Protein AF-R1CXU5-F1 (afdb_monomer)

Organism: Emiliania huxleyi (NCBI:txid2903)

Solvent-accessible surface area (backbone atoms only — not comparable to full-atom values): 10674 Å² total; per-residue (Å²): 129,59,70,51,77,63,43,73,43,100,54,74,28,44,26,35,72,32,34,43,59,53,75,46,89,46,57,49,24,36,35,50,37,30,57,75,28,49,77,50,33,77,82,38,73,75,41,81,44,70,26,42,36,38,57,87,82,37,33,30,44,41,86,88,61,70,78,42,72,54,53,51,34,51,30,23,46,27,29,39,61,50,78,90,69,61,91,78,73,46,85,49,82,55,96,45,92,26,44,17,39,64,67,52,75,50,52,27,63,68,18,44,51,65,46,55,44,60,41,83,19,21,40,38,31,44,27,37,22,25,40,32,64,64,88,84,37,41,44,58,47,37,34,36,29,72,62,56,70,48,76,41,76,39,69,62,78,72,96,60,76,88,84,49,63,58,59,49,53,48,52,48,54,52,62,75,73,51,102,74,83,70,92,57,68,42,80,65,82,131

Mean predicted aligned error: 11.19 Å

InterPro domains:
  IPR004304 Acetamidase/Formamidase [PF03069] (91-157)
  IPR004304 Acetamidase/Formamidase [PTHR31891] (53-166)

Structure (mmCIF, N/CA/C/O backbone):
data_AF-R1CXU5-F1
#
_entry.id   AF-R1CXU5-F1
#
loop_
_atom_site.group_PDB
_atom_site.id
_atom_site.type_symbol
_atom_site.label_atom_id
_atom_site.label_alt_id
_atom_site.label_comp_id
_atom_site.label_asym_id
_atom_site.label_entity_id
_atom_site.label_seq_id
_atom_site.pdbx_PDB_ins_code
_atom_site.Cartn_x
_atom_site.Cartn_y
_atom_site.Cartn_z
_atom_site.occupancy
_atom_site.B_iso_or_equiv
_atom_site.auth_seq_id
_atom_site.auth_comp_id
_atom_site.auth_asym_id
_atom_site.auth_atom_id
_atom_site.pdbx_PDB_model_num
ATOM 1 N N . MET A 1 1 ? 3.125 10.231 -1.167 1.00 52.31 1 MET A N 1
ATOM 2 C CA . MET A 1 1 ? 2.158 9.408 -0.425 1.00 52.31 1 MET A CA 1
ATOM 3 C C . MET A 1 1 ? 0.949 10.249 -0.060 1.00 52.31 1 MET A C 1
ATOM 5 O O . MET A 1 1 ? 1.083 11.185 0.724 1.00 52.31 1 MET A O 1
ATOM 9 N N . SER A 1 2 ? -0.200 9.986 -0.677 1.00 48.66 2 SER A N 1
ATOM 10 C CA . SER A 1 2 ? -1.449 10.697 -0.378 1.00 48.66 2 SER A CA 1
ATOM 11 C C . SER A 1 2 ? -2.351 9.787 0.448 1.00 48.66 2 SER A C 1
ATOM 13 O O . SER A 1 2 ? -2.590 8.646 0.056 1.00 48.66 2 SER A O 1
ATOM 15 N N . LEU A 1 3 ? -2.835 10.287 1.585 1.00 55.25 3 LEU A N 1
ATOM 16 C CA . LEU A 1 3 ? -3.807 9.603 2.438 1.00 55.25 3 LEU A CA 1
ATOM 17 C C . LEU A 1 3 ? -5.194 10.181 2.186 1.00 55.25 3 LEU A C 1
ATOM 19 O O . LEU A 1 3 ? -5.341 11.394 2.018 1.00 55.25 3 LEU A O 1
ATOM 23 N N . PHE A 1 4 ? -6.207 9.324 2.191 1.00 58.19 4 PHE A N 1
ATOM 24 C CA . PHE A 1 4 ? -7.593 9.769 2.201 1.00 58.19 4 PHE A CA 1
ATOM 25 C C . PHE A 1 4 ? -7.995 10.265 3.596 1.00 58.19 4 PHE A C 1
ATOM 27 O O . PHE A 1 4 ? -7.405 9.890 4.613 1.00 58.19 4 PHE A O 1
ATOM 34 N N . THR A 1 5 ? -9.009 11.132 3.638 1.00 57.62 5 THR A N 1
ATOM 35 C CA . THR A 1 5 ? -9.599 11.644 4.881 1.00 57.62 5 THR A CA 1
ATOM 36 C C . THR A 1 5 ? -10.036 10.486 5.789 1.00 57.62 5 THR A C 1
ATOM 38 O O . THR A 1 5 ? -10.598 9.515 5.275 1.00 57.62 5 THR A O 1
ATOM 41 N N . PRO A 1 6 ? -9.824 10.573 7.118 1.00 66.31 6 PRO A N 1
ATOM 42 C CA . PRO A 1 6 ? -10.243 9.523 8.037 1.00 66.31 6 PRO A CA 1
ATOM 43 C C . PRO A 1 6 ? -11.732 9.196 7.913 1.00 66.31 6 PRO A C 1
ATOM 45 O O . PRO A 1 6 ? -12.586 10.081 7.992 1.00 66.31 6 PRO A O 1
ATOM 48 N N . MET A 1 7 ? -12.036 7.911 7.762 1.00 64.25 7 MET A N 1
ATOM 49 C CA . MET A 1 7 ? -13.387 7.370 7.802 1.00 64.25 7 MET A CA 1
ATOM 50 C C . MET A 1 7 ? -13.760 7.035 9.247 1.00 64.25 7 MET A C 1
ATOM 52 O O . MET A 1 7 ? -13.026 6.342 9.956 1.00 64.25 7 MET A O 1
ATOM 56 N N . GLN A 1 8 ? -14.918 7.524 9.686 1.00 55.06 8 GLN A N 1
ATOM 57 C CA . GLN A 1 8 ? -15.464 7.214 11.003 1.00 55.06 8 GLN A CA 1
ATOM 58 C C . GLN A 1 8 ? -16.379 5.995 10.936 1.00 55.06 8 GLN A C 1
ATOM 60 O O . GLN A 1 8 ? -17.223 5.874 10.051 1.00 55.06 8 GLN A O 1
ATOM 65 N N . THR A 1 9 ? -16.244 5.111 11.917 1.00 51.62 9 THR A N 1
ATOM 66 C CA . THR A 1 9 ? -17.232 4.067 12.198 1.00 51.62 9 THR A CA 1
ATOM 67 C C . THR A 1 9 ? -18.123 4.519 13.357 1.00 51.62 9 THR A C 1
ATOM 69 O O . THR A 1 9 ? -17.675 5.203 14.272 1.00 51.62 9 THR A O 1
ATOM 72 N N . HIS A 1 10 ? -19.405 4.156 13.356 1.00 42.44 10 HIS A N 1
ATOM 73 C CA . HIS A 1 10 ? -20.335 4.584 14.412 1.00 42.44 10 HIS A CA 1
ATOM 74 C C . HIS A 1 10 ? -20.211 3.774 15.723 1.00 42.44 10 HIS A C 1
ATOM 76 O O . HIS A 1 10 ? -21.023 3.954 16.627 1.00 42.44 10 HIS A O 1
ATOM 82 N N . THR A 1 11 ? -19.231 2.865 15.854 1.00 35.09 11 THR A N 1
ATOM 83 C CA . THR A 1 11 ? -19.080 1.975 17.026 1.00 35.09 11 THR A CA 1
ATOM 84 C C . THR A 1 11 ? -17.608 1.629 17.330 1.00 35.09 11 THR A C 1
ATOM 86 O O . THR A 1 11 ? -16.726 1.827 16.503 1.00 35.09 11 THR A O 1
ATOM 89 N N . ALA A 1 12 ? -17.321 1.166 18.552 1.00 36.06 12 ALA A N 1
ATOM 90 C CA . ALA A 1 12 ? -16.006 1.282 19.202 1.00 36.06 12 ALA A CA 1
ATOM 91 C C . ALA A 1 12 ? -14.952 0.172 18.940 1.00 36.06 12 ALA A C 1
ATOM 93 O O . ALA A 1 12 ? -14.054 0.031 19.761 1.00 36.06 12 ALA A O 1
ATOM 94 N N . ALA A 1 13 ? -15.008 -0.608 17.848 1.00 44.38 13 ALA A N 1
ATOM 95 C CA . ALA A 1 13 ? -13.928 -1.571 17.535 1.00 44.38 13 ALA A CA 1
ATOM 96 C C . ALA A 1 13 ? -13.913 -2.062 16.074 1.00 44.38 13 ALA A C 1
ATOM 98 O O . ALA A 1 13 ? -14.547 -3.047 15.783 1.00 44.38 13 ALA A O 1
ATOM 99 N N . CYS A 1 14 ? -13.200 -1.448 15.134 1.00 41.12 14 CYS A N 1
ATOM 100 C CA . CYS A 1 14 ? -13.214 -1.746 13.696 1.00 41.12 14 CYS A CA 1
ATOM 101 C C . CYS A 1 14 ? -12.344 -2.956 13.284 1.00 41.12 14 CYS A C 1
ATOM 103 O O . CYS A 1 14 ? -11.128 -2.890 13.362 1.00 41.12 14 CYS A O 1
ATOM 105 N N . GLY A 1 15 ? -12.950 -4.012 12.741 1.00 43.94 15 GLY A N 1
ATOM 106 C CA . GLY A 1 15 ? -12.307 -4.977 11.842 1.00 43.94 15 GLY A CA 1
ATOM 107 C C . GLY A 1 15 ? -12.698 -4.700 10.384 1.00 43.94 15 GLY A C 1
ATOM 108 O O . GLY A 1 15 ? -13.882 -4.612 10.065 1.00 43.94 15 GLY A O 1
ATOM 109 N N . CYS A 1 16 ? -11.739 -4.555 9.468 1.00 42.50 16 CYS A N 1
ATOM 110 C CA . CYS A 1 16 ? -12.040 -4.364 8.046 1.00 42.50 16 CYS A CA 1
ATOM 111 C C . CYS A 1 16 ? -12.270 -5.731 7.389 1.00 42.50 16 CYS A C 1
ATOM 113 O O . CYS A 1 16 ? -11.320 -6.428 7.045 1.00 42.50 16 CYS A O 1
ATOM 115 N N . SER A 1 17 ? -13.536 -6.125 7.240 1.00 39.53 17 SER A N 1
ATOM 116 C CA . SER A 1 17 ? -13.944 -7.499 6.916 1.00 39.53 17 SER A CA 1
ATOM 117 C C . SER A 1 17 ? -14.020 -7.825 5.423 1.00 39.53 17 SER A C 1
ATOM 119 O O . SER A 1 17 ? -14.266 -8.974 5.074 1.00 39.53 17 SER A O 1
ATOM 121 N N . SER A 1 18 ? -13.835 -6.853 4.522 1.00 37.88 18 SER A N 1
ATOM 122 C CA . SER A 1 18 ? -13.612 -7.165 3.104 1.00 37.88 18 SER A CA 1
ATOM 123 C C . SER A 1 18 ? -13.141 -5.951 2.309 1.00 37.88 18 SER A C 1
ATOM 125 O O . SER A 1 18 ? -13.832 -4.926 2.269 1.00 37.88 18 SER A O 1
ATOM 127 N N . LEU A 1 19 ? -12.024 -6.106 1.604 1.00 45.97 19 LEU A N 1
ATOM 128 C CA . LEU A 1 19 ? -11.529 -5.165 0.601 1.00 45.97 19 LEU A CA 1
ATOM 129 C C . LEU A 1 19 ? -12.161 -5.487 -0.761 1.00 45.97 19 LEU A C 1
ATOM 131 O O . LEU A 1 19 ? -12.096 -6.623 -1.222 1.00 45.97 19 LEU A O 1
ATOM 135 N N . ARG A 1 20 ? -12.774 -4.518 -1.445 1.00 40.78 20 ARG A N 1
ATOM 136 C CA . ARG A 1 20 ? -13.157 -4.654 -2.861 1.00 40.78 20 ARG A CA 1
ATOM 137 C C . ARG A 1 20 ? -12.527 -3.518 -3.648 1.00 40.78 20 ARG A C 1
ATOM 139 O O . ARG A 1 20 ? -12.921 -2.367 -3.498 1.00 40.78 20 ARG A O 1
ATOM 146 N N . PHE A 1 21 ? -11.564 -3.829 -4.506 1.00 50.22 21 PHE A N 1
ATOM 147 C CA . PHE A 1 21 ? -10.955 -2.826 -5.377 1.00 50.22 21 PHE A CA 1
ATOM 148 C C . PHE A 1 21 ? -11.687 -2.752 -6.709 1.00 50.22 21 PHE A C 1
ATOM 150 O O . PHE A 1 21 ? -12.093 -3.772 -7.266 1.00 50.22 21 PHE A O 1
ATOM 157 N N . SER A 1 22 ? -11.840 -1.533 -7.218 1.00 43.38 22 SER A N 1
ATOM 158 C CA . SER A 1 22 ? -12.092 -1.336 -8.639 1.00 43.38 22 SER A CA 1
ATOM 159 C C . SER A 1 22 ? -10.730 -1.297 -9.333 1.00 43.38 22 SER A C 1
ATOM 161 O O . SER A 1 22 ? -9.815 -0.672 -8.788 1.00 43.38 22 SER A O 1
ATOM 163 N N . PRO A 1 23 ? -10.557 -1.941 -10.502 1.00 47.38 23 PRO A N 1
ATOM 164 C CA . PRO A 1 23 ? -9.318 -1.837 -11.262 1.00 47.38 23 PRO A CA 1
ATOM 165 C C . PRO A 1 23 ? -8.964 -0.361 -11.467 1.00 47.38 23 PRO A C 1
ATOM 167 O O . PRO A 1 23 ? -9.845 0.477 -11.677 1.00 47.38 23 PRO A O 1
ATOM 170 N N . THR A 1 24 ? -7.671 -0.072 -11.322 1.00 53.72 24 THR A N 1
ATOM 171 C CA . THR A 1 24 ? -7.045 1.251 -11.373 1.00 53.72 24 THR A CA 1
ATOM 172 C C . THR A 1 24 ? -7.709 2.142 -12.421 1.00 53.72 24 THR A C 1
ATOM 174 O O . THR A 1 24 ? -7.598 1.914 -13.621 1.00 53.72 24 THR A O 1
ATOM 177 N N . THR A 1 25 ? -8.383 3.205 -11.980 1.00 55.16 25 THR A N 1
ATOM 178 C CA . THR A 1 25 ? -8.993 4.209 -12.872 1.00 55.16 25 THR A CA 1
ATOM 179 C C . THR A 1 25 ? -7.951 5.060 -13.611 1.00 55.16 25 THR A C 1
ATOM 181 O O . THR A 1 25 ? -8.306 5.969 -14.356 1.00 55.16 25 THR A O 1
A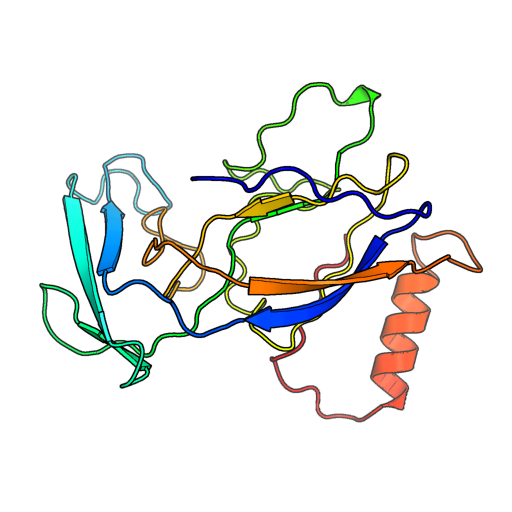TOM 184 N N . TRP A 1 26 ? -6.662 4.784 -13.401 1.00 70.19 26 TRP A N 1
ATOM 185 C CA . TRP A 1 26 ? -5.537 5.598 -13.835 1.00 70.19 26 TRP A CA 1
ATOM 186 C C . TRP A 1 26 ? -4.593 4.795 -14.732 1.00 70.19 26 TRP A C 1
ATOM 188 O O . TRP A 1 26 ? -4.382 3.600 -14.541 1.00 70.19 26 TRP A O 1
ATOM 198 N N . TYR A 1 27 ? -4.036 5.473 -15.736 1.00 88.19 27 TYR A N 1
ATOM 199 C CA . TYR A 1 27 ? -3.298 4.867 -16.851 1.00 88.19 27 TYR A CA 1
ATOM 200 C C . TYR A 1 27 ? -1.771 4.966 -16.711 1.00 88.19 27 TYR A C 1
ATOM 202 O O . TYR A 1 27 ? -1.040 4.678 -17.663 1.00 88.19 27 TYR A O 1
ATOM 210 N N . TRP A 1 28 ? -1.268 5.394 -15.552 1.00 93.50 28 TRP A N 1
ATOM 211 C CA . TRP A 1 28 ? 0.165 5.505 -15.292 1.00 93.50 28 TRP A CA 1
ATOM 212 C C . TRP A 1 28 ? 0.507 5.285 -13.814 1.00 93.50 28 TRP A C 1
ATOM 214 O O . TRP A 1 28 ? -0.334 5.444 -12.927 1.00 93.50 28 TRP A O 1
ATOM 224 N N . ALA A 1 29 ? 1.756 4.907 -13.580 1.00 95.44 29 ALA A N 1
ATOM 225 C CA . ALA A 1 29 ? 2.385 4.802 -12.276 1.00 95.44 29 ALA A CA 1
ATOM 226 C C . ALA A 1 29 ? 3.770 5.451 -12.304 1.00 95.44 29 ALA A C 1
ATOM 228 O O . ALA A 1 29 ? 4.336 5.659 -13.383 1.00 95.44 29 ALA A O 1
ATOM 229 N N . TRP A 1 30 ? 4.339 5.719 -11.136 1.00 95.00 30 TRP A N 1
ATOM 230 C CA . TRP A 1 30 ? 5.724 6.143 -10.999 1.00 95.00 30 TRP A CA 1
ATOM 231 C C . TRP A 1 30 ? 6.508 5.244 -10.051 1.00 95.00 30 TRP A C 1
ATOM 233 O O . TRP A 1 30 ? 5.945 4.564 -9.206 1.00 95.00 30 TRP A O 1
ATOM 243 N N . THR A 1 31 ? 7.824 5.247 -10.214 1.00 94.12 31 THR A N 1
ATOM 244 C CA . THR A 1 31 ? 8.773 4.611 -9.296 1.00 94.12 31 THR A CA 1
ATOM 245 C C . THR A 1 31 ? 9.978 5.524 -9.193 1.00 94.12 31 THR A C 1
ATOM 247 O O . THR A 1 31 ? 10.422 6.080 -10.208 1.00 94.12 31 THR A O 1
ATOM 250 N N . ILE A 1 32 ? 10.522 5.674 -7.989 1.00 91.75 32 ILE A N 1
ATOM 251 C CA . ILE A 1 32 ? 11.777 6.381 -7.765 1.00 91.75 32 ILE A CA 1
ATOM 252 C C . ILE A 1 32 ? 12.806 5.451 -7.124 1.00 91.75 32 ILE A C 1
ATOM 254 O O . ILE A 1 32 ? 12.522 4.759 -6.154 1.00 91.75 32 ILE A O 1
ATOM 258 N N . SER A 1 33 ? 14.027 5.470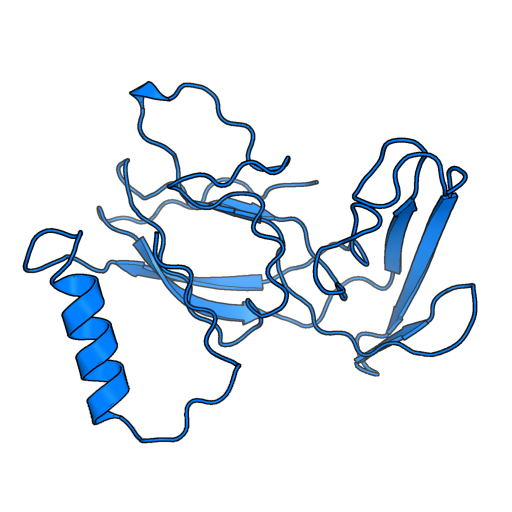 -7.646 1.00 89.88 33 SER A N 1
ATOM 259 C CA . SER 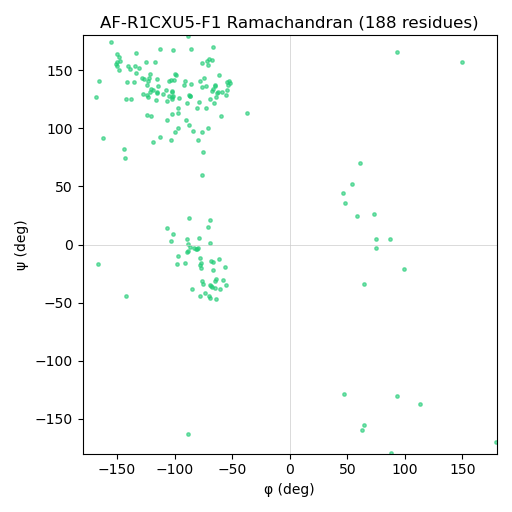A 1 33 ? 15.210 4.974 -6.944 1.00 89.88 33 SER A CA 1
ATOM 260 C C . SER A 1 33 ? 16.141 6.148 -6.702 1.00 89.88 33 SER A C 1
ATOM 262 O O . SER A 1 33 ? 16.262 7.023 -7.558 1.00 89.88 33 SER A O 1
ATOM 264 N N . ARG A 1 34 ? 16.812 6.196 -5.554 1.00 87.50 34 ARG A N 1
ATOM 265 C CA . ARG A 1 34 ? 17.785 7.248 -5.243 1.00 87.50 34 ARG A CA 1
ATOM 266 C C . ARG A 1 34 ? 18.877 6.717 -4.318 1.00 87.50 34 ARG A C 1
ATOM 268 O O . ARG A 1 34 ? 18.584 5.812 -3.538 1.00 87.50 34 ARG A O 1
ATOM 275 N N . PRO A 1 35 ? 20.086 7.304 -4.344 1.00 86.69 35 PRO A N 1
ATOM 276 C CA . PRO A 1 35 ? 21.097 7.013 -3.340 1.00 86.69 35 PRO A CA 1
ATOM 277 C C . PRO A 1 35 ? 20.536 7.215 -1.928 1.00 86.69 35 PRO A C 1
ATOM 279 O O . PRO A 1 35 ? 19.814 8.186 -1.670 1.00 86.69 35 PRO A O 1
ATOM 282 N N . TYR A 1 36 ? 20.865 6.288 -1.029 1.00 83.94 36 TYR A N 1
ATOM 283 C CA . TYR A 1 36 ? 20.391 6.244 0.358 1.00 83.94 36 TYR A CA 1
ATOM 284 C C . TYR A 1 36 ? 18.856 6.166 0.483 1.00 83.94 36 TYR A C 1
ATOM 286 O O . TYR A 1 36 ? 18.275 6.621 1.470 1.00 83.94 36 TYR A O 1
ATOM 294 N N . GLY A 1 37 ? 18.182 5.647 -0.548 1.00 79.94 37 GLY A N 1
ATOM 295 C CA . GLY A 1 37 ? 16.751 5.357 -0.560 1.00 79.94 37 GLY A CA 1
ATOM 296 C C . GLY A 1 37 ? 16.495 3.857 -0.683 1.00 79.94 37 GLY A C 1
ATOM 297 O O . GLY A 1 37 ? 17.134 3.181 -1.490 1.00 79.94 37 GLY A O 1
ATOM 298 N N . GLY A 1 38 ? 15.551 3.349 0.110 1.00 82.62 38 GLY A N 1
ATOM 299 C CA . GLY A 1 38 ? 15.242 1.921 0.165 1.00 82.62 38 GLY A CA 1
ATOM 300 C C . GLY A 1 38 ? 16.423 1.071 0.651 1.00 82.62 38 GLY A C 1
ATOM 301 O O . GLY A 1 38 ? 17.366 1.562 1.271 1.00 82.62 38 GLY A O 1
ATOM 302 N N . ALA A 1 39 ? 16.378 -0.220 0.335 1.00 85.81 39 ALA A N 1
ATOM 303 C CA . ALA A 1 39 ? 17.395 -1.211 0.683 1.00 85.81 39 ALA A CA 1
ATOM 304 C C . ALA A 1 39 ? 18.596 -1.241 -0.287 1.00 85.81 39 ALA A C 1
ATOM 306 O O . ALA A 1 39 ? 19.531 -2.012 -0.088 1.00 85.81 39 ALA A O 1
ATOM 307 N N . LEU A 1 40 ? 18.584 -0.431 -1.355 1.00 81.00 40 LEU A N 1
ATOM 308 C CA . LEU A 1 40 ? 19.645 -0.410 -2.377 1.00 81.00 40 LEU A CA 1
ATOM 309 C C . LEU A 1 40 ? 20.807 0.550 -2.045 1.00 81.00 40 LEU A C 1
ATOM 311 O O . LEU A 1 40 ? 21.772 0.633 -2.809 1.00 81.00 40 LEU A O 1
ATOM 315 N N . GLU A 1 41 ? 20.741 1.236 -0.898 1.00 77.31 41 GLU A N 1
ATOM 316 C CA . GLU A 1 41 ? 21.788 2.115 -0.357 1.00 77.31 41 GLU A CA 1
ATOM 317 C C . GLU A 1 41 ? 22.355 3.093 -1.413 1.00 77.31 41 GLU A C 1
ATOM 319 O O . GLU A 1 41 ? 21.612 3.816 -2.072 1.00 77.31 41 GLU A O 1
ATOM 324 N N . TRP A 1 42 ? 23.678 3.156 -1.580 1.00 74.69 42 TRP A N 1
ATOM 325 C CA . TRP A 1 42 ? 24.383 4.032 -2.523 1.00 74.69 42 TRP A CA 1
ATOM 326 C C . TRP A 1 42 ? 24.521 3.433 -3.933 1.00 74.69 42 TRP A C 1
ATOM 328 O O . TRP A 1 42 ? 25.072 4.078 -4.824 1.00 74.69 42 TRP A O 1
ATOM 338 N N . ARG A 1 43 ? 24.042 2.203 -4.158 1.00 78.38 43 ARG A N 1
ATOM 339 C CA . ARG A 1 43 ? 24.331 1.409 -5.367 1.00 78.38 43 ARG A CA 1
ATOM 340 C C . ARG A 1 43 ? 23.496 1.801 -6.587 1.00 78.38 43 ARG A C 1
ATOM 342 O O . ARG A 1 43 ? 23.688 1.223 -7.655 1.00 78.38 43 ARG A O 1
ATOM 349 N N . VAL A 1 44 ? 22.569 2.749 -6.445 1.00 81.69 44 VAL A N 1
ATOM 350 C CA . VAL A 1 44 ? 21.661 3.167 -7.518 1.00 81.69 44 VAL A CA 1
ATOM 351 C C . VAL A 1 44 ? 21.682 4.683 -7.735 1.00 81.69 44 VAL A C 1
ATOM 353 O O . VAL A 1 44 ? 21.512 5.441 -6.777 1.00 81.69 44 VAL A O 1
ATOM 356 N N . PRO A 1 45 ? 21.855 5.155 -8.984 1.00 83.94 45 PRO A N 1
ATOM 357 C CA . PRO A 1 45 ? 21.687 6.565 -9.305 1.00 83.94 45 PRO A CA 1
ATOM 358 C C . PRO A 1 45 ? 20.217 7.001 -9.170 1.00 83.94 45 PRO A C 1
ATOM 360 O O . PRO A 1 45 ? 19.304 6.165 -9.210 1.00 83.94 45 PRO A O 1
ATOM 363 N N . PRO A 1 46 ? 19.964 8.313 -9.000 1.00 86.88 46 PRO A N 1
ATOM 364 C CA . PRO A 1 46 ? 18.611 8.831 -8.911 1.00 86.88 46 PRO A CA 1
ATOM 365 C C . PRO A 1 46 ? 17.874 8.644 -10.241 1.00 86.88 46 PRO A C 1
ATOM 367 O O . PRO A 1 46 ? 18.296 9.154 -11.279 1.00 86.88 46 PRO A O 1
ATOM 370 N N . HIS A 1 47 ? 16.748 7.940 -10.201 1.00 88.88 47 HIS A N 1
ATOM 371 C CA . HIS A 1 47 ? 15.873 7.735 -11.346 1.00 88.88 47 HIS A CA 1
ATOM 372 C C . HIS A 1 47 ? 14.421 7.878 -10.927 1.00 88.88 47 HIS A C 1
ATOM 374 O O . HIS A 1 47 ? 13.959 7.144 -10.063 1.00 88.88 47 HIS A O 1
ATOM 380 N N . LEU A 1 48 ? 13.698 8.766 -11.604 1.00 92.31 48 LEU A N 1
ATOM 381 C CA . LEU A 1 48 ? 12.242 8.783 -11.620 1.00 92.31 48 LEU A CA 1
ATOM 382 C C . LEU A 1 48 ? 11.782 8.153 -12.933 1.00 92.31 48 LEU A C 1
ATOM 384 O O . LEU A 1 48 ? 12.236 8.553 -14.006 1.00 92.31 48 LEU A O 1
ATOM 388 N N . ARG A 1 49 ? 10.897 7.162 -12.857 1.00 92.44 49 ARG A N 1
ATOM 389 C CA . ARG A 1 49 ? 10.350 6.481 -14.032 1.00 92.44 49 ARG A CA 1
ATOM 390 C C . ARG A 1 49 ? 8.836 6.556 -14.008 1.00 92.44 49 ARG A C 1
ATOM 392 O O . ARG A 1 49 ? 8.235 6.313 -12.970 1.00 92.44 49 ARG A O 1
ATOM 399 N N . HIS A 1 50 ? 8.242 6.838 -15.163 1.00 94.94 50 HIS A N 1
ATOM 400 C CA . HIS A 1 50 ? 6.808 6.700 -15.384 1.00 94.94 50 HIS A CA 1
ATOM 401 C C . HIS A 1 50 ? 6.539 5.414 -16.165 1.00 94.94 50 HIS A C 1
ATOM 403 O O . HIS A 1 50 ? 7.169 5.161 -17.192 1.00 94.94 50 HIS A O 1
ATOM 409 N N . THR A 1 51 ? 5.593 4.619 -15.682 1.00 95.44 51 THR A N 1
ATOM 410 C CA . THR A 1 51 ? 5.180 3.344 -16.269 1.00 95.44 51 THR A CA 1
ATOM 411 C C . THR A 1 51 ? 3.737 3.461 -16.727 1.00 95.44 51 THR A C 1
ATOM 413 O O . THR A 1 51 ? 2.881 3.896 -15.960 1.00 95.44 51 THR A O 1
ATOM 416 N N . ARG A 1 52 ? 3.438 3.067 -17.968 1.00 94.69 52 ARG A N 1
ATOM 417 C CA . ARG A 1 52 ? 2.056 3.048 -18.464 1.00 94.69 52 ARG A CA 1
ATOM 418 C C . ARG A 1 52 ? 1.315 1.850 -17.875 1.00 94.69 52 ARG A C 1
ATOM 420 O O . ARG A 1 52 ? 1.849 0.743 -17.874 1.00 94.69 52 ARG A O 1
ATOM 427 N N . LEU A 1 53 ? 0.084 2.067 -17.425 1.00 94.44 53 LEU A N 1
ATOM 428 C CA . LEU A 1 53 ? -0.819 1.023 -16.947 1.00 94.44 53 LEU A CA 1
ATOM 429 C C . LEU A 1 53 ? -1.930 0.801 -17.975 1.00 94.44 53 LEU A C 1
ATOM 431 O O . LEU A 1 53 ? -2.546 1.757 -18.450 1.00 94.44 53 LEU A O 1
ATOM 435 N N . ASP A 1 54 ? -2.201 -0.457 -18.296 1.00 92.00 54 ASP A N 1
ATOM 436 C CA . ASP A 1 54 ? -3.374 -0.886 -19.046 1.00 92.00 54 ASP A CA 1
ATOM 437 C C . ASP A 1 54 ? -4.270 -1.709 -18.118 1.00 92.00 54 ASP A C 1
ATOM 439 O O . ASP A 1 54 ? -4.108 -2.919 -17.961 1.00 92.00 54 ASP A O 1
ATOM 443 N N . ALA A 1 55 ? -5.216 -1.029 -17.470 1.00 86.19 55 ALA A N 1
ATOM 444 C CA . ALA A 1 55 ? -6.137 -1.657 -16.527 1.00 86.19 55 ALA A CA 1
ATOM 445 C C . ALA A 1 55 ? -7.101 -2.654 -17.194 1.00 86.19 55 ALA A C 1
ATOM 447 O O . ALA A 1 55 ? -7.619 -3.533 -16.511 1.00 86.19 55 ALA A O 1
ATOM 448 N N . ARG A 1 56 ? -7.344 -2.540 -18.511 1.00 87.38 56 ARG A N 1
ATOM 449 C CA . ARG A 1 56 ? -8.201 -3.487 -19.243 1.00 87.38 56 ARG A CA 1
ATOM 450 C C . ARG A 1 56 ? -7.462 -4.783 -19.529 1.00 87.38 56 ARG A C 1
ATOM 452 O O . ARG A 1 56 ? -8.029 -5.852 -19.346 1.00 87.38 56 ARG A O 1
ATOM 459 N N . ALA A 1 57 ? -6.213 -4.673 -19.972 1.00 91.19 57 ALA A N 1
ATOM 460 C CA . ALA A 1 57 ? -5.352 -5.827 -20.189 1.00 91.19 57 ALA A CA 1
ATOM 461 C C . ALA A 1 57 ? -4.790 -6.399 -18.876 1.00 91.19 57 ALA A C 1
ATOM 463 O O . ALA A 1 57 ? -4.309 -7.525 -18.862 1.00 91.19 57 ALA A O 1
ATOM 464 N N . GLY A 1 58 ? -4.855 -5.643 -17.775 1.00 91.50 58 GLY A N 1
ATOM 465 C CA . GLY A 1 58 ? -4.329 -6.066 -16.481 1.00 91.50 58 GLY A CA 1
ATOM 466 C C . GLY A 1 58 ? -2.803 -6.038 -16.418 1.00 91.50 58 GLY A C 1
ATOM 467 O O . GLY A 1 58 ? -2.229 -6.783 -15.632 1.00 91.50 58 GLY A O 1
ATOM 468 N N . VAL A 1 59 ? -2.140 -5.190 -17.214 1.00 94.88 59 VAL A N 1
ATOM 469 C CA . VAL A 1 59 ? -0.669 -5.144 -17.307 1.00 94.88 59 VAL A CA 1
ATOM 470 C C . VAL A 1 59 ? -0.098 -3.731 -17.177 1.00 94.88 59 VAL A C 1
ATOM 472 O O . VAL A 1 59 ? -0.719 -2.735 -17.550 1.00 94.88 59 VAL A O 1
ATOM 475 N N . ALA A 1 60 ? 1.129 -3.640 -16.676 1.00 95.38 60 ALA A N 1
ATOM 476 C CA . ALA A 1 60 ? 1.985 -2.464 -16.706 1.00 95.38 60 ALA A CA 1
ATOM 477 C C . ALA A 1 60 ? 3.090 -2.642 -17.757 1.00 95.38 60 ALA A C 1
ATOM 479 O O . ALA A 1 60 ? 3.659 -3.723 -17.901 1.00 95.38 60 ALA A O 1
ATOM 480 N N . ARG A 1 61 ? 3.413 -1.562 -18.473 1.00 95.38 61 ARG A N 1
ATOM 481 C CA . ARG A 1 61 ? 4.415 -1.523 -19.549 1.00 95.38 61 ARG A CA 1
ATOM 482 C C . ARG A 1 61 ? 5.528 -0.548 -19.166 1.00 95.38 61 ARG A C 1
ATOM 484 O O . ARG A 1 61 ? 5.403 0.652 -19.438 1.00 95.38 61 ARG A O 1
ATOM 491 N N . PRO A 1 62 ? 6.566 -1.013 -18.456 1.00 92.00 62 PRO A N 1
ATOM 492 C CA . PRO A 1 62 ? 7.644 -0.145 -18.018 1.00 92.00 62 PRO A CA 1
ATOM 493 C C . PRO A 1 62 ? 8.533 0.307 -19.192 1.00 92.00 62 PRO A C 1
ATOM 495 O O . PRO A 1 62 ? 8.657 -0.401 -20.192 1.00 92.00 62 PRO A O 1
ATOM 498 N N . PRO A 1 63 ? 9.212 1.463 -19.076 1.00 89.81 63 PRO A N 1
ATOM 499 C CA . PRO A 1 63 ? 10.001 2.038 -20.170 1.00 89.81 63 PRO A CA 1
ATOM 500 C C . PRO A 1 63 ? 11.259 1.231 -20.531 1.00 89.81 63 PRO A C 1
ATOM 502 O O . PRO A 1 63 ? 11.845 1.459 -21.582 1.00 89.81 63 PRO A O 1
ATOM 505 N N . TRP A 1 64 ? 11.677 0.288 -19.682 1.00 86.50 64 TRP A N 1
ATOM 506 C CA . TRP A 1 64 ? 12.790 -0.628 -19.959 1.00 86.50 64 TRP A CA 1
ATOM 507 C C . TRP A 1 64 ? 12.357 -1.919 -20.678 1.00 86.50 64 TRP A C 1
ATOM 509 O O . TRP A 1 64 ? 13.190 -2.792 -20.908 1.00 86.50 64 TRP A O 1
ATOM 519 N N . GLY A 1 65 ? 11.077 -2.035 -21.049 1.00 91.38 65 GLY A N 1
ATOM 520 C CA . GLY A 1 65 ? 10.529 -3.169 -21.790 1.00 91.38 65 GLY A CA 1
ATOM 521 C C . GLY A 1 65 ? 9.937 -4.275 -20.911 1.00 91.38 65 GLY A C 1
ATOM 522 O O . GLY A 1 65 ? 10.151 -4.328 -19.700 1.00 91.38 65 GLY A O 1
ATOM 523 N N . GLY A 1 66 ? 9.177 -5.164 -21.556 1.00 93.44 66 GLY A N 1
ATOM 524 C CA . GLY A 1 66 ? 8.415 -6.233 -20.908 1.00 93.44 66 GLY A CA 1
ATOM 525 C C . GLY A 1 66 ? 7.009 -5.812 -20.466 1.00 93.44 66 GLY A C 1
ATOM 526 O O . GLY A 1 66 ? 6.579 -4.675 -20.670 1.00 93.44 66 GLY A O 1
ATOM 527 N N . GLU A 1 67 ? 6.294 -6.760 -19.865 1.00 95.75 67 GLU A N 1
ATOM 528 C CA . GLU A 1 67 ? 4.982 -6.560 -19.248 1.00 95.75 67 GLU A CA 1
ATOM 529 C C . GLU A 1 67 ? 5.006 -7.112 -17.821 1.00 95.75 67 GLU A C 1
ATOM 531 O O . GLU A 1 67 ? 5.656 -8.122 -17.547 1.00 95.75 67 GLU A O 1
ATOM 536 N N . LEU A 1 68 ? 4.320 -6.428 -16.908 1.00 95.00 68 LEU A N 1
ATOM 537 C CA . LEU A 1 68 ? 4.142 -6.857 -15.522 1.00 95.00 68 LEU A CA 1
ATOM 538 C C . LEU A 1 68 ? 2.650 -6.931 -15.215 1.00 95.00 68 LEU A C 1
ATOM 540 O O . LEU A 1 68 ? 1.950 -5.942 -15.416 1.00 95.00 68 LEU A O 1
ATOM 544 N N . ASP A 1 69 ? 2.172 -8.046 -14.670 1.00 95.38 69 ASP A N 1
ATOM 545 C CA . ASP A 1 69 ? 0.769 -8.150 -14.262 1.00 95.38 69 ASP A CA 1
ATOM 546 C C . ASP A 1 69 ? 0.442 -7.140 -13.158 1.00 95.38 69 ASP A C 1
ATOM 548 O O . ASP A 1 69 ? 1.125 -7.070 -12.123 1.00 95.38 69 ASP A O 1
ATOM 552 N N . LEU A 1 70 ? -0.650 -6.404 -13.339 1.00 93.44 70 LEU A N 1
ATOM 553 C CA . LEU A 1 70 ? -1.210 -5.555 -12.300 1.00 93.44 70 LEU A CA 1
ATOM 554 C C . LEU A 1 70 ? -1.738 -6.429 -11.166 1.00 93.44 70 LEU A C 1
ATOM 556 O O . LEU A 1 70 ? -2.444 -7.414 -11.373 1.00 93.44 70 LEU A O 1
ATOM 560 N N . ARG A 1 71 ? -1.404 -6.045 -9.940 1.00 93.06 71 ARG A N 1
ATOM 561 C CA . ARG A 1 71 ? -1.944 -6.650 -8.723 1.00 93.06 71 ARG A CA 1
ATOM 562 C C . ARG A 1 71 ? -2.121 -5.537 -7.697 1.00 93.06 71 ARG A C 1
ATOM 564 O O . ARG A 1 71 ? -1.268 -5.391 -6.824 1.00 93.06 71 ARG A O 1
ATOM 571 N N . PRO A 1 72 ? -3.155 -4.698 -7.877 1.00 91.44 72 PRO A N 1
ATOM 572 C CA . PRO A 1 72 ? -3.250 -3.453 -7.147 1.00 91.44 72 PRO A CA 1
ATOM 573 C C . PRO A 1 72 ? -3.646 -3.663 -5.686 1.00 91.44 72 PRO A C 1
ATOM 575 O O . PRO A 1 72 ? -4.481 -4.520 -5.381 1.00 91.44 72 PRO A O 1
ATOM 578 N N . PHE A 1 73 ? -3.071 -2.849 -4.808 1.00 90.38 73 PHE A N 1
ATOM 579 C CA . PHE A 1 73 ? -3.378 -2.792 -3.379 1.00 90.38 73 PHE A CA 1
ATOM 580 C C . PHE A 1 73 ? -3.022 -1.409 -2.809 1.00 90.38 73 PHE A C 1
ATOM 582 O O . PHE A 1 73 ? -2.487 -0.562 -3.524 1.00 90.38 73 PHE A O 1
ATOM 589 N N . PHE A 1 74 ? -3.356 -1.168 -1.543 1.00 90.38 74 PHE A N 1
ATOM 590 C CA . PHE A 1 74 ? -2.969 0.046 -0.822 1.00 90.38 74 PHE A CA 1
ATOM 591 C C . PHE A 1 74 ? -1.796 -0.264 0.118 1.00 90.38 74 PHE A C 1
ATOM 593 O O . PH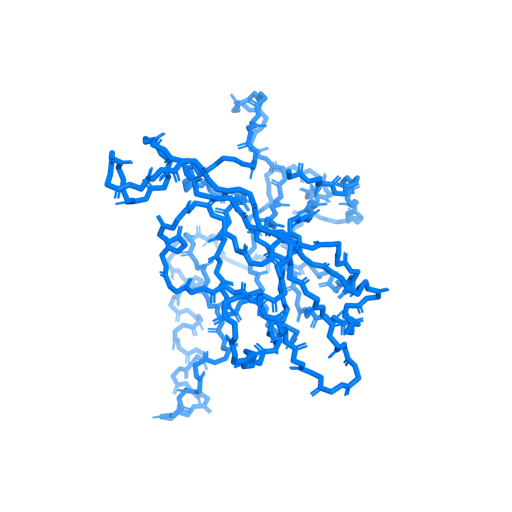E A 1 74 ? -1.918 -1.167 0.944 1.00 90.38 74 PHE A O 1
ATOM 600 N N . GLY A 1 75 ? -0.692 0.475 0.012 1.00 90.19 75 GLY A N 1
ATOM 601 C CA . GLY A 1 75 ? 0.471 0.356 0.897 1.00 90.19 75 GLY A CA 1
ATOM 602 C C . GLY A 1 75 ? 0.164 0.820 2.320 1.00 90.19 75 GLY A C 1
ATOM 603 O O . GLY A 1 75 ? 0.575 0.178 3.289 1.00 90.19 75 GLY A O 1
ATOM 604 N N . VAL A 1 76 ? -0.675 1.860 2.470 1.00 90.12 76 VAL A N 1
ATOM 605 C CA . VAL A 1 76 ? -1.076 2.385 3.785 1.00 90.12 76 VAL A CA 1
ATOM 606 C C . VAL A 1 76 ? -2.499 2.024 4.148 1.00 90.12 76 VAL A C 1
ATOM 608 O O . VAL A 1 76 ? -3.441 2.451 3.484 1.00 90.12 76 VAL A O 1
ATOM 611 N N . MET A 1 77 ? -2.659 1.361 5.292 1.00 87.94 77 MET A N 1
ATOM 612 C CA . MET A 1 77 ? -3.935 1.167 5.980 1.00 87.94 77 MET A CA 1
ATOM 613 C C . MET A 1 77 ? -3.710 1.262 7.488 1.00 87.94 77 MET A C 1
ATOM 615 O O . MET A 1 77 ? -2.863 0.559 8.038 1.00 87.94 77 MET A O 1
ATOM 619 N N . ALA A 1 78 ? -4.448 2.140 8.166 1.00 86.62 78 ALA A N 1
ATOM 620 C CA . ALA A 1 78 ? -4.251 2.384 9.592 1.00 86.62 78 ALA A CA 1
ATOM 621 C C . ALA A 1 78 ? -5.532 2.821 10.303 1.00 86.62 78 ALA A C 1
ATOM 623 O O . ALA A 1 78 ? -6.418 3.423 9.699 1.00 86.62 78 ALA A O 1
ATOM 624 N N . THR A 1 79 ? -5.601 2.576 11.605 1.00 86.19 79 THR A N 1
ATOM 625 C CA . THR A 1 79 ? -6.535 3.238 12.526 1.00 86.19 79 THR A CA 1
ATOM 626 C C . THR A 1 79 ? -5.798 4.321 13.312 1.00 86.19 79 THR A C 1
ATOM 628 O O . THR A 1 79 ? -4.569 4.417 13.278 1.00 86.19 79 THR A O 1
ATOM 631 N N . ALA A 1 80 ? -6.532 5.196 13.997 1.00 86.44 80 ALA A N 1
ATOM 632 C CA . ALA A 1 80 ? -5.895 6.190 14.844 1.00 86.44 80 ALA A CA 1
ATOM 633 C C . ALA A 1 80 ? -5.159 5.524 16.025 1.00 86.44 80 ALA A C 1
ATOM 635 O O . ALA A 1 80 ? -5.709 4.621 16.668 1.00 86.44 80 ALA A O 1
ATOM 636 N N . PRO A 1 81 ? -3.940 5.999 16.338 1.00 83.75 81 PRO A N 1
ATOM 637 C CA . PRO A 1 81 ? -3.145 5.514 17.460 1.00 83.75 81 PRO A CA 1
ATOM 638 C C . PRO A 1 81 ? -3.787 5.865 18.813 1.00 83.75 81 PRO A C 1
ATOM 640 O O . PRO A 1 81 ? -4.694 6.706 18.873 1.00 83.75 81 PRO A O 1
ATOM 643 N N . PRO A 1 82 ? -3.281 5.305 19.928 1.00 83.94 82 PRO A N 1
ATOM 644 C CA . PRO A 1 82 ? -3.600 5.804 21.261 1.00 83.94 82 PRO A CA 1
ATOM 645 C C . PRO A 1 82 ? -3.329 7.309 21.383 1.00 83.94 82 PRO A C 1
ATOM 647 O O . PRO A 1 82 ? -2.309 7.806 20.909 1.00 83.94 82 PRO A O 1
ATOM 650 N N . VAL A 1 83 ? -4.203 8.040 22.083 1.00 84.25 83 VAL A N 1
ATOM 651 C CA . VAL A 1 83 ? -4.103 9.510 22.226 1.00 84.25 83 VAL A CA 1
ATOM 652 C C . VAL A 1 83 ? -2.739 9.953 22.779 1.00 84.25 83 VAL A C 1
ATOM 654 O O . VAL A 1 83 ? -2.199 10.973 22.354 1.00 84.25 83 VAL A O 1
ATOM 657 N N . GLY A 1 84 ? -2.148 9.162 23.682 1.00 85.25 84 GLY A N 1
ATOM 658 C CA . GLY A 1 84 ? -0.846 9.452 24.291 1.00 85.25 84 GLY A CA 1
ATOM 659 C C . GLY A 1 84 ? 0.346 9.408 23.328 1.00 85.25 84 GLY A C 1
ATOM 660 O O . GLY A 1 84 ? 1.403 9.927 23.665 1.00 85.25 84 GLY A O 1
ATOM 661 N N . PHE A 1 85 ? 0.193 8.834 22.130 1.00 81.75 85 PHE A N 1
ATOM 662 C CA . PHE A 1 85 ? 1.280 8.738 21.149 1.00 81.75 85 PHE A CA 1
ATOM 663 C C . PHE A 1 85 ? 1.512 10.062 20.402 1.00 81.75 85 PHE A C 1
ATOM 665 O O . PHE A 1 85 ? 2.511 10.210 19.701 1.00 81.75 85 PHE A O 1
ATOM 672 N N . GLY A 1 86 ? 0.615 11.043 20.525 1.00 83.62 86 GLY A N 1
ATOM 673 C CA . GLY A 1 86 ? 0.737 12.309 19.805 1.00 83.62 86 GLY A CA 1
ATO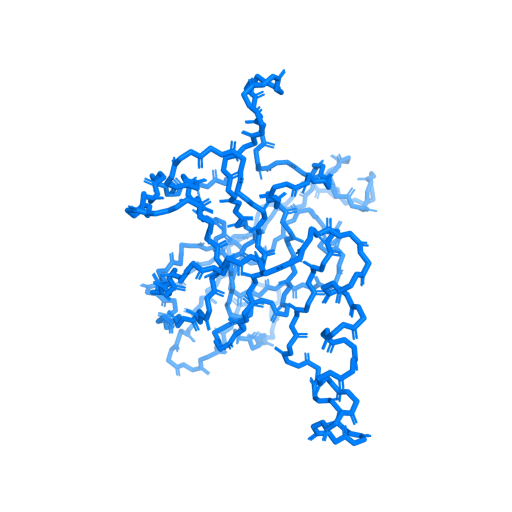M 674 C C . GLY A 1 86 ? 0.640 12.144 18.282 1.00 83.62 86 GLY A C 1
ATOM 675 O O . GLY A 1 86 ? 0.018 11.211 17.771 1.00 83.62 86 GLY A O 1
ATOM 676 N N . ARG A 1 87 ? 1.227 13.083 17.528 1.00 81.56 87 ARG A N 1
ATOM 677 C CA . ARG A 1 87 ? 1.150 13.083 16.059 1.00 81.56 87 ARG A CA 1
ATOM 678 C C . ARG A 1 87 ? 2.029 11.980 15.472 1.00 81.56 87 ARG A C 1
ATOM 680 O O . ARG A 1 87 ? 3.249 12.049 15.563 1.00 81.56 87 ARG A O 1
ATOM 687 N N . GLN A 1 88 ? 1.394 11.038 14.786 1.00 79.62 88 GLN A N 1
ATOM 688 C CA . GLN A 1 88 ? 2.065 9.941 14.094 1.00 79.62 88 GLN A CA 1
ATOM 689 C C . GLN A 1 88 ? 2.209 10.221 12.592 1.00 79.62 88 GLN A C 1
ATOM 691 O O . GLN A 1 88 ? 1.354 10.872 11.985 1.00 79.62 88 GLN A O 1
ATOM 696 N N . GLN A 1 89 ? 3.296 9.730 11.993 1.00 71.19 89 GLN A N 1
ATOM 697 C CA . GLN A 1 89 ? 3.494 9.707 10.542 1.00 71.19 89 GLN A CA 1
ATOM 698 C C . GLN A 1 89 ? 3.227 8.288 10.038 1.00 71.19 89 GLN A C 1
ATOM 700 O O . GLN A 1 89 ? 3.974 7.371 10.352 1.00 71.19 89 GLN A O 1
ATOM 705 N N . SER A 1 90 ? 2.157 8.102 9.267 1.00 63.97 90 SER A N 1
ATOM 706 C CA . SER A 1 90 ? 1.773 6.789 8.730 1.00 63.97 90 SER A CA 1
ATOM 707 C C . SER A 1 90 ? 2.397 6.461 7.370 1.00 63.97 90 SER A C 1
ATOM 709 O O . SER A 1 90 ? 2.199 5.356 6.891 1.00 63.97 90 SER A O 1
ATOM 711 N N . SER A 1 91 ? 3.107 7.404 6.738 1.00 63.78 91 SER A N 1
ATOM 712 C CA . SER A 1 91 ? 3.625 7.308 5.360 1.00 63.78 91 SER A CA 1
ATOM 713 C C . SER A 1 91 ? 5.122 7.001 5.258 1.00 63.78 91 SER A C 1
ATOM 715 O O . SER A 1 91 ? 5.705 7.088 4.185 1.00 63.78 91 SER A O 1
ATOM 717 N N . ILE A 1 92 ? 5.783 6.790 6.387 1.00 64.19 92 ILE A N 1
ATOM 718 C CA . ILE A 1 92 ? 7.167 6.326 6.450 1.00 64.19 92 ILE A CA 1
ATOM 719 C C . ILE A 1 92 ? 7.091 5.053 7.286 1.00 64.19 92 ILE A C 1
ATOM 721 O O . ILE A 1 92 ? 6.314 5.061 8.240 1.00 64.19 92 ILE A O 1
ATOM 725 N N . PRO A 1 93 ? 7.838 3.987 6.970 1.00 57.34 93 PRO A N 1
ATOM 726 C CA . PRO A 1 93 ? 7.893 2.808 7.824 1.00 57.34 93 PRO A CA 1
ATOM 727 C C . PRO A 1 93 ? 8.409 3.186 9.225 1.00 57.34 93 PRO A C 1
ATOM 729 O O . PRO A 1 93 ? 9.576 3.549 9.390 1.00 57.34 93 PRO A O 1
ATOM 732 N N . PRO A 1 94 ? 7.541 3.132 10.243 1.00 51.34 94 PRO A N 1
ATOM 733 C CA . PRO A 1 94 ? 7.754 2.178 11.320 1.00 51.34 94 PRO A CA 1
ATOM 734 C C . PRO A 1 94 ? 6.612 1.156 11.401 1.00 51.34 94 PRO A C 1
ATOM 736 O O . PRO A 1 94 ? 5.498 1.380 10.929 1.00 51.34 94 PRO A O 1
ATOM 739 N N . ARG A 1 95 ? 6.908 -0.003 12.002 1.00 56.44 95 ARG A N 1
ATOM 740 C CA . ARG A 1 95 ? 5.902 -1.012 12.358 1.00 56.44 95 ARG A CA 1
ATOM 741 C C . ARG A 1 95 ? 5.077 -0.457 13.511 1.00 56.44 95 ARG A C 1
ATOM 743 O O . ARG A 1 95 ? 5.541 -0.486 14.648 1.00 56.44 95 ARG A O 1
ATOM 750 N N . ASN A 1 96 ? 3.892 0.064 13.222 1.00 63.41 96 ASN A N 1
ATOM 751 C CA . ASN A 1 96 ? 3.070 0.683 14.248 1.00 63.41 96 ASN A CA 1
ATOM 752 C C . ASN A 1 96 ? 1.936 -0.255 14.664 1.00 63.41 96 ASN A C 1
ATOM 754 O O . ASN A 1 96 ? 1.316 -0.912 13.832 1.00 63.41 96 ASN A O 1
ATOM 758 N N . GLU A 1 97 ? 1.625 -0.262 15.958 1.00 73.25 97 GLU A N 1
ATOM 759 C CA . GLU A 1 97 ? 0.564 -1.079 16.570 1.00 73.25 97 GLU A CA 1
ATOM 760 C C . GLU A 1 97 ? -0.821 -0.854 15.937 1.00 73.25 97 GLU A C 1
ATOM 762 O O . GLU A 1 97 ? -1.694 -1.702 16.031 1.00 73.25 97 GLU A O 1
ATOM 767 N N . PHE A 1 98 ? -1.012 0.260 15.232 1.00 78.00 98 PHE A N 1
ATOM 768 C CA . PHE A 1 98 ? -2.262 0.689 14.601 1.00 7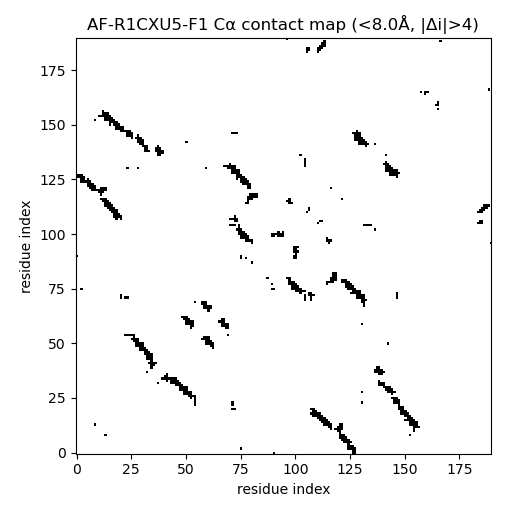8.00 98 PHE A CA 1
ATOM 769 C C . PHE A 1 98 ? -2.266 0.542 13.063 1.00 78.00 98 PHE A C 1
ATOM 771 O O . PHE A 1 98 ? -3.122 1.114 12.385 1.00 78.00 98 PHE A O 1
ATOM 778 N N . GLY A 1 99 ? -1.306 -0.195 12.494 1.00 82.94 99 GLY A N 1
ATOM 779 C CA . GLY A 1 99 ? -1.103 -0.329 11.048 1.00 82.94 99 GLY A CA 1
ATOM 780 C C . GLY A 1 99 ? -0.089 0.687 10.514 1.00 82.94 99 GLY A C 1
ATOM 781 O O . GLY A 1 99 ? 0.996 0.831 11.068 1.00 82.94 99 GLY A O 1
ATOM 782 N N . GLY A 1 100 ? -0.424 1.414 9.446 1.00 86.56 100 GLY A N 1
ATOM 783 C CA . GLY A 1 100 ? 0.447 2.444 8.863 1.00 86.56 100 GLY A CA 1
ATOM 784 C C . GLY A 1 100 ? 0.938 2.052 7.480 1.00 86.56 100 GLY A C 1
ATOM 785 O O . GLY A 1 100 ? 0.132 1.571 6.686 1.00 86.56 100 GLY A O 1
ATOM 786 N N . ASN A 1 101 ? 2.224 2.280 7.198 1.00 88.62 101 ASN A N 1
ATOM 787 C CA . ASN A 1 101 ? 2.839 1.886 5.935 1.00 88.62 101 ASN A CA 1
ATOM 788 C C . ASN A 1 101 ? 3.181 0.394 5.950 1.00 88.62 101 ASN A C 1
ATOM 790 O O . ASN A 1 101 ? 4.230 -0.001 6.458 1.00 88.62 101 ASN A O 1
ATOM 794 N N . LEU A 1 102 ? 2.235 -0.431 5.504 1.00 87.38 102 LEU A N 1
ATOM 795 C CA . LEU A 1 102 ? 2.322 -1.886 5.589 1.00 87.38 102 LEU A CA 1
ATOM 796 C C . LEU A 1 102 ? 3.084 -2.483 4.413 1.00 87.38 102 LEU A C 1
ATOM 798 O O . LEU A 1 102 ? 3.787 -3.474 4.604 1.00 87.38 102 LEU A O 1
ATOM 802 N N . ASP A 1 103 ? 2.882 -1.929 3.214 1.00 90.06 103 ASP A N 1
ATOM 803 C CA . ASP A 1 103 ? 3.521 -2.362 1.964 1.00 90.06 103 ASP A CA 1
ATOM 804 C C . ASP A 1 103 ? 3.449 -3.884 1.742 1.00 90.06 103 ASP A C 1
ATOM 806 O O . ASP A 1 103 ? 4.364 -4.530 1.226 1.00 90.06 103 ASP A O 1
ATOM 810 N N . CYS A 1 104 ? 2.328 -4.482 2.154 1.00 88.75 104 CYS A N 1
ATOM 811 C CA . CYS A 1 104 ? 2.069 -5.913 2.048 1.00 88.75 104 CYS A CA 1
ATOM 812 C C . CYS A 1 104 ? 1.234 -6.190 0.796 1.00 88.75 104 CYS A C 1
ATOM 814 O O . CYS A 1 104 ? 0.011 -6.026 0.786 1.00 88.75 104 CYS A O 1
ATOM 816 N N . LYS A 1 105 ? 1.909 -6.638 -0.269 1.00 88.50 105 LYS A N 1
ATOM 817 C CA . LYS A 1 105 ? 1.315 -6.907 -1.593 1.00 88.50 105 LYS A CA 1
ATOM 818 C C . LYS A 1 105 ? 0.236 -7.999 -1.587 1.00 88.50 105 LYS A C 1
ATOM 820 O O . LYS A 1 105 ? -0.450 -8.203 -2.592 1.00 88.50 105 LYS A O 1
ATOM 825 N N . GLU A 1 106 ? 0.122 -8.751 -0.497 1.00 86.00 106 GLU A N 1
ATOM 826 C CA . GLU A 1 106 ? -0.909 -9.755 -0.266 1.00 86.00 106 GLU A CA 1
ATOM 827 C C . GLU A 1 106 ? -2.251 -9.135 0.149 1.00 86.00 106 GLU A C 1
ATOM 829 O O . GLU A 1 106 ? -3.268 -9.808 -0.002 1.00 86.00 106 GLU A O 1
ATOM 834 N N . LEU A 1 107 ? -2.290 -7.870 0.595 1.00 85.56 107 LEU A N 1
ATOM 835 C CA . LEU A 1 107 ? -3.512 -7.141 0.972 1.00 85.56 107 LEU A CA 1
ATOM 836 C C . LEU A 1 107 ? -4.312 -6.669 -0.256 1.00 85.56 107 LEU A C 1
ATOM 838 O O . LEU A 1 107 ? -4.552 -5.480 -0.475 1.00 85.56 107 LEU A O 1
ATOM 842 N N . VAL A 1 108 ? -4.725 -7.627 -1.080 1.00 85.19 108 VAL A N 1
ATOM 843 C CA . VAL A 1 108 ? -5.449 -7.401 -2.333 1.00 85.19 108 VAL A CA 1
ATOM 844 C C . VAL A 1 108 ? -6.972 -7.344 -2.127 1.00 85.19 108 VAL A C 1
ATOM 846 O O . VAL A 1 108 ? -7.496 -7.504 -1.024 1.00 85.19 108 VAL A O 1
ATOM 849 N N . ALA A 1 109 ? -7.725 -7.121 -3.210 1.00 80.00 109 ALA A N 1
ATOM 850 C CA . ALA A 1 109 ? -9.180 -7.233 -3.170 1.00 80.00 109 ALA A CA 1
ATOM 851 C C . ALA A 1 109 ? -9.565 -8.656 -2.745 1.00 80.00 109 ALA A C 1
ATOM 853 O O . ALA A 1 109 ? -9.080 -9.632 -3.313 1.00 80.00 109 ALA A O 1
ATOM 854 N N . GLY A 1 110 ? -10.463 -8.759 -1.773 1.00 77.06 110 GLY A N 1
ATOM 855 C CA . GLY A 1 110 ? -10.855 -10.005 -1.124 1.00 77.06 110 GLY A CA 1
ATOM 856 C C . GLY A 1 110 ? -10.164 -10.238 0.217 1.00 77.06 110 GLY A C 1
ATOM 857 O O . GLY A 1 110 ? -10.720 -10.964 1.035 1.00 77.06 110 GLY A O 1
ATOM 858 N N . SER A 1 111 ? -9.027 -9.592 0.489 1.00 77.19 111 SER A N 1
ATOM 859 C CA . SER A 1 111 ? -8.320 -9.757 1.7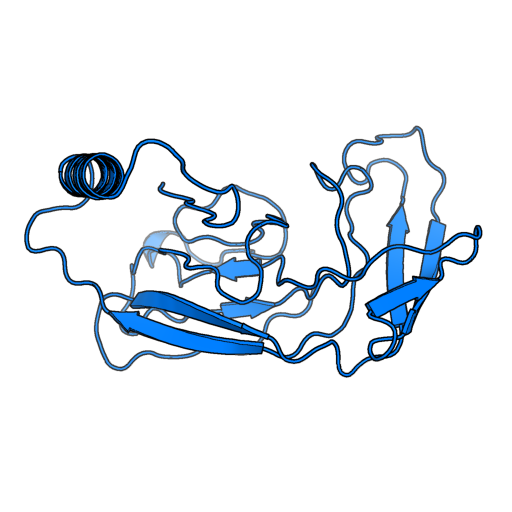59 1.00 77.19 111 SER A CA 1
ATOM 860 C C . SER A 1 111 ? -9.056 -9.073 2.919 1.00 77.19 1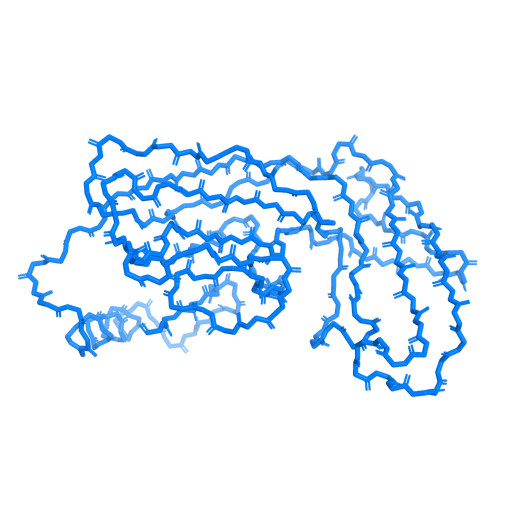11 SER A C 1
ATOM 862 O O . SER A 1 111 ? -9.862 -8.149 2.734 1.00 77.19 111 SER A O 1
ATOM 864 N N . THR A 1 112 ? -8.763 -9.549 4.128 1.00 74.88 112 THR A N 1
ATOM 865 C CA . THR A 1 112 ? -9.280 -9.036 5.402 1.00 74.88 112 THR A CA 1
ATOM 866 C C . THR A 1 112 ? -8.107 -8.606 6.271 1.00 74.88 112 THR A C 1
ATOM 868 O O . THR A 1 112 ? -7.161 -9.369 6.430 1.00 74.88 112 THR A O 1
ATOM 871 N N . LEU A 1 113 ? -8.179 -7.402 6.842 1.00 75.38 113 LEU A N 1
ATOM 872 C CA . LEU A 1 113 ? -7.162 -6.860 7.743 1.00 75.38 113 LEU A CA 1
ATOM 873 C C . LEU A 1 113 ? -7.814 -6.490 9.076 1.00 75.38 113 LEU A C 1
ATOM 875 O O . LEU A 1 113 ? -8.792 -5.734 9.122 1.00 75.38 113 LEU A O 1
ATOM 879 N N . TYR A 1 114 ? -7.246 -7.002 10.162 1.00 76.88 114 TYR A N 1
ATOM 880 C CA . TYR A 1 114 ? -7.644 -6.652 11.519 1.00 76.88 114 TYR A CA 1
ATOM 881 C C . TYR A 1 114 ? -6.712 -5.563 12.043 1.00 76.88 114 TYR A C 1
ATOM 883 O O . TYR A 1 114 ? -5.496 -5.710 11.998 1.00 76.88 114 TYR A O 1
ATOM 891 N N . LEU A 1 115 ? -7.290 -4.460 12.515 1.00 77.62 115 LEU A N 1
ATOM 892 C CA . LEU A 1 115 ? -6.560 -3.349 13.119 1.00 77.62 115 LEU A CA 1
ATOM 893 C C . LEU A 1 115 ? -7.160 -3.065 14.498 1.00 77.62 115 LEU A C 1
ATOM 895 O O . LEU A 1 115 ? -8.383 -3.148 14.653 1.00 77.62 115 LEU A O 1
ATOM 899 N N . PRO A 1 116 ? -6.348 -2.722 15.508 1.00 76.12 116 PRO A N 1
ATOM 900 C CA . PRO A 1 116 ? -6.882 -2.350 16.806 1.00 76.12 116 PRO A CA 1
ATOM 901 C C . PRO A 1 116 ? -7.595 -1.001 16.740 1.00 76.12 116 PRO A C 1
ATOM 903 O O . PRO A 1 116 ? -7.364 -0.171 15.858 1.00 76.12 116 PRO A O 1
ATOM 906 N N . VAL A 1 117 ? -8.467 -0.761 17.715 1.00 79.06 117 VAL A N 1
ATOM 907 C CA . VAL A 1 117 ? -9.160 0.517 17.868 1.00 79.06 117 VAL A CA 1
ATOM 908 C C . VAL A 1 117 ? -8.849 1.116 19.216 1.00 79.06 117 VAL A C 1
ATOM 910 O O . VAL A 1 117 ? -9.299 0.635 20.251 1.00 79.06 117 VAL A O 1
ATOM 913 N N . HIS A 1 118 ? -8.091 2.206 19.172 1.00 80.50 118 HIS A N 1
ATOM 914 C CA . HIS A 1 118 ? -7.672 2.939 20.360 1.00 80.50 118 HIS A CA 1
ATOM 915 C C . HIS A 1 118 ? -8.545 4.164 20.647 1.00 80.50 118 HIS A C 1
ATOM 917 O O . HIS A 1 118 ? -8.515 4.695 21.755 1.00 80.50 118 HIS A O 1
ATOM 923 N N . VAL A 1 119 ? -9.325 4.622 19.662 1.00 83.00 119 VAL A N 1
ATOM 924 C CA . VAL A 1 119 ? -10.196 5.798 19.780 1.00 83.00 119 VAL A CA 1
ATOM 925 C C . VAL A 1 119 ? -11.579 5.523 19.200 1.00 83.00 119 VAL A C 1
ATOM 927 O O . VAL A 1 119 ? -11.746 4.696 18.300 1.00 83.00 119 VAL A O 1
ATOM 930 N N . ALA A 1 120 ? -12.583 6.247 19.695 1.00 82.69 120 ALA A N 1
ATOM 931 C CA . ALA A 1 120 ? -13.948 6.131 19.201 1.00 82.69 120 ALA A CA 1
ATOM 932 C C . ALA A 1 120 ? -14.011 6.344 17.680 1.00 82.69 120 ALA A C 1
ATOM 934 O O . ALA A 1 120 ? -13.422 7.271 17.128 1.00 82.69 120 ALA A O 1
ATOM 935 N N . GLY A 1 121 ? -14.724 5.443 17.009 1.00 81.56 121 GLY A N 1
ATOM 936 C CA . GLY A 1 121 ? -14.904 5.455 15.564 1.00 81.56 121 GLY A CA 1
ATOM 937 C C . GLY A 1 121 ? -13.703 5.004 14.738 1.00 81.56 121 GLY A C 1
ATOM 938 O O . GLY A 1 121 ? -13.805 5.030 13.511 1.00 81.56 121 GLY A O 1
ATOM 939 N N . ALA A 1 122 ? -12.621 4.535 15.373 1.00 83.81 122 ALA A N 1
ATOM 940 C CA . ALA A 1 122 ? -11.396 4.000 14.767 1.00 83.81 122 ALA A CA 1
ATOM 941 C C . ALA A 1 122 ? -10.566 4.998 13.946 1.00 83.81 122 ALA A C 1
ATOM 943 O O . ALA A 1 122 ? -9.345 4.903 13.964 1.00 83.81 122 ALA A O 1
ATOM 944 N N . MET A 1 123 ? -11.205 5.953 13.262 1.00 88.38 123 MET A N 1
ATOM 945 C CA . MET A 1 123 ? -10.577 6.937 12.376 1.00 88.38 123 MET A CA 1
ATOM 946 C C . MET A 1 123 ? -9.709 6.254 11.310 1.00 88.38 123 MET A C 1
ATOM 948 O O . MET A 1 123 ? -8.529 6.566 11.162 1.00 88.38 123 MET A O 1
ATOM 952 N N . PHE A 1 124 ? -10.293 5.284 10.602 1.00 86.12 124 PHE A N 1
ATOM 953 C CA . PHE A 1 124 ? -9.581 4.492 9.603 1.00 86.12 124 PHE A CA 1
ATOM 954 C C . PHE A 1 124 ? -9.099 5.376 8.449 1.00 86.12 124 PHE A C 1
ATOM 956 O O . PHE A 1 124 ? -9.877 6.135 7.872 1.00 86.12 124 PHE A O 1
ATOM 963 N N . VAL A 1 125 ? -7.824 5.254 8.094 1.00 87.50 125 VAL A N 1
ATOM 964 C CA . VAL A 1 125 ? -7.202 5.912 6.946 1.00 87.50 125 VAL A CA 1
ATOM 965 C C . VAL A 1 125 ? -6.614 4.870 6.012 1.00 87.50 125 VAL A C 1
ATOM 967 O O . VAL A 1 125 ? -6.104 3.832 6.434 1.00 87.50 125 VAL A O 1
ATOM 970 N N . VAL A 1 126 ? -6.659 5.182 4.724 1.00 88.44 126 VAL A N 1
ATOM 971 C CA . VAL A 1 126 ? -6.073 4.371 3.663 1.00 88.44 126 VAL A CA 1
ATOM 972 C C . VAL A 1 126 ? -5.429 5.288 2.637 1.00 88.44 126 VAL A C 1
ATOM 974 O O . VAL A 1 126 ? -5.813 6.454 2.508 1.00 88.44 126 VAL A O 1
ATOM 977 N N . GLY A 1 127 ? -4.431 4.795 1.924 1.00 90.00 127 GLY A N 1
ATOM 978 C CA . GLY A 1 127 ? -3.767 5.541 0.871 1.00 90.00 127 GLY A CA 1
ATOM 979 C C . GLY A 1 127 ? -2.645 4.739 0.248 1.00 90.00 127 GLY A C 1
ATOM 980 O O . GLY A 1 127 ? -2.505 3.549 0.510 1.00 90.00 127 GLY A O 1
ATOM 981 N N . ASP A 1 128 ? -1.859 5.427 -0.571 1.00 92.06 128 ASP A N 1
ATOM 982 C CA . ASP A 1 128 ? -0.696 4.845 -1.240 1.00 92.06 128 ASP A CA 1
ATOM 983 C C . ASP A 1 128 ? -1.039 3.681 -2.172 1.00 92.06 128 ASP A C 1
ATOM 985 O O . ASP A 1 128 ? -0.827 2.509 -1.889 1.00 92.06 128 ASP A O 1
ATOM 989 N N . GLY A 1 129 ? -1.698 4.012 -3.280 1.00 92.50 129 GLY A N 1
ATOM 990 C CA . GLY A 1 129 ? -2.091 3.008 -4.256 1.00 92.50 129 GLY A CA 1
ATOM 991 C C . GLY A 1 129 ? -0.874 2.449 -4.980 1.00 92.50 129 GLY A C 1
ATOM 992 O O . GLY A 1 129 ? -0.136 3.187 -5.623 1.00 92.50 129 GLY A O 1
ATOM 993 N N . HIS A 1 130 ? -0.710 1.136 -4.968 1.00 94.44 130 HIS A N 1
ATOM 994 C CA . HIS A 1 130 ? 0.327 0.451 -5.729 1.00 94.44 130 HIS A CA 1
ATOM 995 C C . HIS A 1 130 ? -0.328 -0.330 -6.856 1.00 94.44 130 HIS A C 1
ATOM 997 O O . HIS A 1 130 ? -1.249 -1.105 -6.622 1.00 94.44 130 HIS A O 1
ATOM 1003 N N . ALA A 1 131 ? 0.146 -0.173 -8.091 1.00 94.31 131 ALA A N 1
ATOM 1004 C CA . ALA A 1 131 ? -0.294 -1.002 -9.216 1.00 94.31 131 ALA A CA 1
ATOM 1005 C C . ALA A 1 131 ? 0.351 -2.400 -9.166 1.00 94.31 131 ALA A C 1
ATOM 1007 O O . ALA A 1 131 ? -0.239 -3.389 -9.612 1.00 94.31 131 ALA A O 1
ATOM 1008 N N . ARG A 1 132 ? 1.580 -2.467 -8.638 1.00 94.44 132 ARG A N 1
ATOM 1009 C CA . ARG A 1 132 ? 2.367 -3.681 -8.411 1.00 94.44 132 ARG A CA 1
ATOM 1010 C C . ARG A 1 132 ? 3.542 -3.360 -7.489 1.00 94.44 132 ARG A C 1
ATOM 1012 O O . ARG A 1 132 ? 4.197 -2.342 -7.688 1.00 94.44 132 ARG A O 1
ATOM 1019 N N . GLN A 1 133 ? 3.860 -4.271 -6.574 1.00 95.06 133 GLN A N 1
ATOM 1020 C CA . GLN A 1 133 ? 5.048 -4.200 -5.722 1.00 95.06 133 GLN A CA 1
ATOM 1021 C C . GLN A 1 133 ? 5.775 -5.556 -5.701 1.00 95.06 133 GLN A C 1
ATOM 1023 O O . GLN A 1 133 ? 5.150 -6.614 -5.838 1.00 95.06 133 GLN A O 1
ATOM 1028 N N . GLY A 1 134 ? 7.103 -5.520 -5.570 1.00 92.94 134 GLY A N 1
ATOM 1029 C CA . GLY A 1 134 ? 7.925 -6.686 -5.233 1.00 92.94 134 GLY A CA 1
ATOM 1030 C C . GLY A 1 134 ? 8.022 -6.900 -3.719 1.00 92.94 134 GLY A C 1
ATOM 1031 O O . GLY A 1 134 ? 7.658 -6.023 -2.937 1.00 92.94 134 GLY A O 1
ATOM 1032 N N . ASP A 1 135 ? 8.538 -8.054 -3.296 1.00 90.75 135 ASP A N 1
ATOM 1033 C CA . ASP A 1 135 ? 8.818 -8.287 -1.874 1.00 90.75 135 ASP A CA 1
ATOM 1034 C C . ASP A 1 135 ? 9.915 -7.351 -1.369 1.00 90.75 135 ASP A C 1
ATOM 1036 O O . ASP A 1 135 ? 10.924 -7.141 -2.044 1.00 90.75 135 ASP A O 1
ATOM 1040 N N . GLY A 1 136 ? 9.697 -6.793 -0.178 1.00 88.00 136 GLY A N 1
ATOM 1041 C CA . GLY A 1 136 ? 10.647 -5.915 0.506 1.00 88.00 136 GLY A CA 1
ATOM 1042 C C . GLY A 1 136 ? 10.750 -4.498 -0.052 1.00 88.00 136 GLY A C 1
ATOM 1043 O O . GLY A 1 136 ? 11.507 -3.715 0.509 1.00 88.00 136 GLY A O 1
ATOM 1044 N N . GLU A 1 137 ? 10.032 -4.176 -1.137 1.00 91.38 137 GLU A N 1
ATOM 1045 C CA . GLU A 1 137 ? 10.001 -2.833 -1.729 1.00 91.38 137 GLU A CA 1
ATOM 1046 C C . GLU A 1 137 ? 11.415 -2.225 -1.882 1.00 91.38 137 GLU A C 1
ATOM 1048 O O . GLU A 1 137 ? 11.686 -1.081 -1.534 1.00 91.38 137 GLU A O 1
ATOM 1053 N N . CYS A 1 138 ? 12.377 -3.018 -2.367 1.00 89.88 138 CYS A N 1
ATOM 1054 C CA . CYS A 1 138 ? 13.800 -2.728 -2.151 1.00 89.88 138 CYS A CA 1
ATOM 1055 C C . CYS A 1 138 ? 14.274 -1.360 -2.672 1.00 89.88 138 CYS A C 1
ATOM 1057 O O . CYS A 1 138 ? 15.196 -0.783 -2.103 1.00 89.88 138 CYS A O 1
ATOM 1059 N N . CYS A 1 139 ? 13.682 -0.825 -3.744 1.00 88.94 139 CYS A N 1
ATOM 1060 C CA . CYS A 1 139 ? 14.039 0.504 -4.255 1.00 88.94 139 CYS A CA 1
ATOM 1061 C C . CYS A 1 139 ? 13.364 1.672 -3.509 1.00 88.94 139 CYS A C 1
ATOM 1063 O O . CYS A 1 139 ? 13.686 2.827 -3.780 1.00 88.94 139 CYS A O 1
ATOM 1065 N N . GLY A 1 140 ? 12.487 1.362 -2.550 1.00 89.75 140 GLY A N 1
ATOM 1066 C CA . GLY A 1 140 ? 11.765 2.285 -1.676 1.00 89.75 140 GLY A CA 1
ATOM 1067 C C . GLY A 1 140 ? 10.446 2.817 -2.233 1.00 89.75 140 GLY A C 1
ATOM 1068 O O . GLY A 1 140 ? 9.895 3.726 -1.629 1.00 89.75 140 GLY A O 1
ATOM 1069 N N . THR A 1 141 ? 10.012 2.340 -3.404 1.00 92.69 141 THR A N 1
ATOM 1070 C CA . THR A 1 141 ? 8.682 2.605 -3.979 1.00 92.69 141 THR A CA 1
ATOM 1071 C C . THR A 1 141 ? 8.198 1.411 -4.796 1.00 92.69 141 THR A C 1
ATOM 1073 O O . THR A 1 141 ? 9.004 0.613 -5.301 1.00 92.69 141 THR A O 1
ATOM 1076 N N . ALA A 1 142 ? 6.886 1.325 -4.983 1.00 94.56 142 ALA A N 1
ATOM 1077 C CA . ALA A 1 142 ? 6.213 0.401 -5.880 1.00 94.56 142 ALA A CA 1
ATOM 1078 C C . ALA A 1 142 ? 6.057 0.982 -7.305 1.00 94.56 142 ALA A C 1
ATOM 1080 O O . ALA A 1 142 ? 6.706 1.953 -7.709 1.00 94.56 142 ALA A O 1
ATOM 1081 N N . LEU A 1 143 ? 5.169 0.384 -8.109 1.00 95.56 143 LEU A N 1
ATOM 1082 C CA . LEU A 1 143 ? 4.487 1.119 -9.178 1.00 95.56 143 LEU A CA 1
ATOM 1083 C C . LEU A 1 143 ? 3.403 2.006 -8.546 1.00 95.56 143 LEU A C 1
ATOM 1085 O O . LEU A 1 143 ? 2.223 1.653 -8.559 1.00 95.56 143 LEU A O 1
ATOM 1089 N N . GLU A 1 144 ? 3.812 3.145 -8.002 1.00 95.38 144 GLU A N 1
ATOM 1090 C CA . GLU A 1 144 ? 2.960 4.104 -7.299 1.00 95.38 144 GLU A CA 1
ATOM 1091 C C . GLU A 1 144 ? 1.913 4.710 -8.227 1.00 95.38 144 GLU A C 1
ATOM 1093 O O . GLU A 1 144 ? 2.235 5.259 -9.282 1.00 95.38 144 GLU A O 1
ATOM 1098 N N . THR A 1 145 ? 0.644 4.649 -7.848 1.00 93.50 145 THR A N 1
ATOM 1099 C CA . THR A 1 145 ? -0.466 5.123 -8.668 1.00 93.50 145 THR A CA 1
ATOM 1100 C C . THR A 1 145 ? -1.625 5.614 -7.811 1.00 93.50 145 THR A C 1
ATOM 1102 O O . THR A 1 145 ? -1.740 5.347 -6.616 1.00 93.50 145 THR A O 1
ATOM 1105 N N . CYS A 1 146 ? -2.535 6.358 -8.424 1.00 89.12 146 CYS A N 1
ATOM 1106 C CA . CYS A 1 146 ? -3.802 6.634 -7.775 1.00 89.12 146 CYS A CA 1
ATOM 1107 C C . CYS A 1 146 ? -4.648 5.352 -7.795 1.00 89.12 146 CYS A C 1
ATOM 1109 O O . CYS A 1 146 ? -4.737 4.659 -8.808 1.00 89.12 146 CYS A O 1
ATOM 1111 N N . LEU A 1 147 ? -5.294 5.032 -6.677 1.00 85.12 147 LEU A N 1
ATOM 1112 C CA . LEU A 1 147 ? -6.145 3.853 -6.559 1.00 85.12 147 LEU A CA 1
ATOM 1113 C C . LEU A 1 147 ? -7.445 4.230 -5.854 1.00 85.12 147 LEU A C 1
ATOM 1115 O O . LEU A 1 147 ? -7.446 5.009 -4.902 1.00 85.12 147 LEU A O 1
ATOM 1119 N N . ALA A 1 148 ? -8.550 3.676 -6.343 1.00 82.44 148 ALA A N 1
ATOM 1120 C CA . ALA A 1 148 ? -9.861 3.792 -5.727 1.00 82.44 148 ALA A CA 1
ATOM 1121 C C . ALA A 1 148 ? -10.316 2.403 -5.274 1.00 82.44 148 ALA A C 1
ATOM 1123 O O . ALA A 1 148 ? -10.254 1.432 -6.031 1.00 82.44 148 ALA A O 1
ATOM 1124 N N . GLY A 1 149 ? -10.780 2.312 -4.032 1.00 78.25 149 GLY A N 1
ATOM 1125 C CA . GLY A 1 149 ? -11.225 1.066 -3.422 1.00 78.25 149 GLY A CA 1
ATOM 1126 C C . GLY A 1 149 ? -12.490 1.267 -2.605 1.00 78.25 149 GLY A C 1
ATOM 1127 O O . GLY A 1 149 ? -12.725 2.345 -2.063 1.00 78.25 149 GLY A O 1
ATOM 1128 N N . ALA A 1 150 ? -13.294 0.216 -2.516 1.00 79.56 150 ALA A N 1
ATOM 1129 C CA . ALA A 1 150 ? -14.407 0.111 -1.593 1.00 79.56 150 ALA A CA 1
ATOM 1130 C C . ALA A 1 150 ? -13.999 -0.779 -0.412 1.00 79.56 150 ALA A C 1
ATOM 1132 O O . ALA A 1 150 ? -13.477 -1.882 -0.586 1.00 79.56 150 ALA A O 1
ATOM 1133 N N . PHE A 1 151 ? -14.269 -0.302 0.797 1.00 75.12 151 PHE A N 1
ATOM 1134 C CA . PHE A 1 151 ? -13.889 -0.965 2.038 1.00 75.12 151 PHE A CA 1
ATOM 1135 C C . PHE A 1 151 ? -15.147 -1.298 2.826 1.00 75.12 151 PHE A C 1
ATOM 1137 O O . PHE A 1 151 ? -16.022 -0.447 2.997 1.00 75.12 151 PHE A O 1
ATOM 1144 N N . ARG A 1 152 ? -15.241 -2.529 3.330 1.00 78.00 152 ARG A N 1
ATOM 1145 C CA . ARG A 1 152 ? -16.220 -2.874 4.360 1.00 78.00 152 ARG A CA 1
ATOM 1146 C C . ARG A 1 152 ? -15.546 -2.804 5.720 1.00 78.00 152 ARG A C 1
ATOM 1148 O O . ARG A 1 152 ? -14.705 -3.638 6.043 1.00 78.00 152 ARG A O 1
ATOM 1155 N N . LEU A 1 153 ? -15.983 -1.848 6.528 1.00 77.75 153 LEU A N 1
ATOM 1156 C CA . LEU A 1 153 ? -15.584 -1.723 7.922 1.00 77.75 153 LEU A CA 1
ATOM 1157 C C . LEU A 1 153 ? -16.667 -2.369 8.792 1.00 77.75 153 LEU A C 1
ATOM 1159 O O . LEU A 1 153 ? -17.831 -1.973 8.760 1.00 77.75 153 LEU A O 1
ATOM 1163 N N . SER A 1 154 ? -16.306 -3.411 9.523 1.00 73.81 154 SER A N 1
ATOM 1164 C CA . SER A 1 154 ? -17.145 -4.076 10.521 1.00 73.81 154 SER A CA 1
ATOM 1165 C C . SER A 1 154 ? -16.565 -3.839 11.899 1.00 73.81 154 SER A C 1
ATOM 1167 O O . SER A 1 154 ? -15.455 -3.346 12.010 1.00 73.81 154 SER A O 1
ATOM 1169 N N . VAL A 1 155 ? -17.306 -4.164 12.955 1.00 73.69 155 VAL A N 1
ATOM 1170 C CA . VAL A 1 155 ? -16.780 -4.066 14.312 1.00 73.69 155 VAL A CA 1
ATOM 1171 C C . VAL A 1 155 ? -16.716 -5.430 14.972 1.00 73.69 155 VAL A C 1
ATOM 1173 O O . VAL A 1 155 ? -17.734 -6.112 15.046 1.00 73.69 155 VAL A O 1
ATOM 1176 N N . VAL A 1 156 ? -15.529 -5.821 15.444 1.00 69.56 156 VAL A N 1
ATOM 1177 C CA . VAL A 1 156 ? -15.313 -7.089 16.150 1.00 69.56 156 VAL A CA 1
ATOM 1178 C C . VAL A 1 156 ? -15.117 -6.776 17.624 1.00 69.56 156 VAL A C 1
ATOM 1180 O O . VAL A 1 156 ? -14.104 -6.212 18.028 1.00 69.56 156 VAL A O 1
ATOM 1183 N N . LYS A 1 157 ? -16.128 -7.103 18.431 1.00 63.31 157 LYS A N 1
ATOM 1184 C CA . LYS A 1 157 ? -16.064 -6.972 19.886 1.00 63.31 157 LYS A CA 1
ATOM 1185 C C . LYS A 1 157 ? -15.503 -8.272 20.457 1.00 63.31 157 LYS A C 1
ATOM 1187 O O . LYS A 1 157 ? -16.116 -9.314 20.225 1.00 63.31 157 LYS A O 1
ATOM 1192 N N . PRO A 1 158 ? -14.392 -8.240 21.200 1.00 54.66 158 PRO A N 1
ATOM 1193 C CA . PRO A 1 158 ? -13.924 -9.431 21.883 1.00 54.66 158 PRO A CA 1
ATOM 1194 C C . PRO A 1 158 ? -14.919 -9.794 22.993 1.00 54.66 158 PRO A C 1
ATOM 1196 O O . PRO A 1 158 ? -15.298 -8.932 23.784 1.00 54.66 158 PRO A O 1
ATOM 1199 N N . SER A 1 159 ? -15.330 -11.057 23.089 1.00 50.44 159 SER A N 1
ATOM 1200 C CA . SER A 1 159 ? -15.956 -11.592 24.307 1.00 50.44 159 SER A CA 1
ATOM 1201 C C . SER A 1 159 ? -14.922 -11.974 25.385 1.00 50.44 159 SER A C 1
ATOM 1203 O O . SER A 1 159 ? -15.319 -12.330 26.488 1.00 50.44 159 SER A O 1
ATOM 1205 N N . LEU A 1 160 ? -13.614 -11.865 25.098 1.00 38.69 160 LEU A N 1
ATOM 1206 C CA . LEU A 1 160 ? -12.463 -12.101 25.990 1.00 38.69 160 LEU A CA 1
ATOM 1207 C C . LEU A 1 160 ? -11.290 -11.172 25.588 1.00 38.69 160 LEU A C 1
ATOM 1209 O O . LEU A 1 160 ? -11.197 -10.826 24.411 1.00 38.69 160 LEU A O 1
ATOM 1213 N N . PRO A 1 161 ? -10.406 -10.737 26.510 1.00 42.09 161 PRO A N 1
ATOM 1214 C CA . PRO A 1 161 ? -9.377 -9.731 26.222 1.00 42.09 161 PRO A CA 1
ATOM 1215 C C . PRO A 1 161 ? -8.375 -10.170 25.127 1.00 42.09 161 PRO A C 1
ATOM 1217 O O . PRO A 1 161 ? -8.040 -11.354 25.037 1.00 42.09 161 PRO A O 1
ATOM 1220 N N . PRO A 1 162 ? -7.876 -9.228 24.298 1.00 52.56 162 PRO A N 1
ATOM 1221 C CA . PRO A 1 162 ? -7.041 -9.531 23.142 1.00 52.56 162 PRO A CA 1
ATOM 1222 C C . PRO A 1 162 ? -5.562 -9.597 23.545 1.00 52.56 162 PRO A C 1
ATOM 1224 O O . PRO A 1 162 ? -4.935 -8.561 23.734 1.00 52.56 162 PRO A O 1
ATOM 1227 N N . SER A 1 163 ? -5.001 -10.799 23.681 1.00 58.03 163 SER A N 1
ATOM 1228 C CA . SER A 1 163 ? -3.540 -10.995 23.550 1.00 58.03 163 SER A CA 1
ATOM 1229 C C . SER A 1 163 ? -3.084 -12.452 23.407 1.00 58.03 163 SER A C 1
ATOM 1231 O O . SER A 1 163 ? -1.981 -12.674 22.932 1.00 58.03 163 SER A O 1
ATOM 1233 N N . LEU A 1 164 ? -3.905 -13.460 23.728 1.00 42.34 164 LEU A N 1
ATOM 1234 C CA . LEU A 1 164 ? -3.582 -14.869 23.425 1.00 42.34 164 LEU A CA 1
ATOM 1235 C C . LEU A 1 164 ? -4.806 -15.679 23.003 1.00 42.34 164 LEU A C 1
ATOM 1237 O O . LEU A 1 164 ? -4.770 -16.322 21.966 1.00 42.34 164 LEU A O 1
ATOM 1241 N N . ALA A 1 165 ? -5.934 -15.543 23.700 1.00 42.34 165 ALA A N 1
ATOM 1242 C CA . ALA A 1 165 ? -7.147 -16.298 23.374 1.00 42.34 165 ALA A CA 1
ATOM 1243 C C . ALA A 1 165 ? -7.732 -15.967 21.986 1.00 42.34 165 ALA A C 1
ATOM 1245 O O . ALA A 1 165 ? -8.335 -16.823 21.354 1.00 42.34 165 ALA A O 1
ATOM 1246 N N . ALA A 1 166 ? -7.557 -14.738 21.488 1.00 48.31 166 ALA A N 1
ATOM 1247 C CA . ALA A 1 166 ? -7.990 -14.365 20.137 1.00 48.31 166 ALA A CA 1
ATOM 1248 C C . ALA A 1 166 ? -7.063 -14.935 19.049 1.00 48.31 166 ALA A C 1
ATOM 1250 O O . ALA A 1 166 ? -7.533 -15.300 17.975 1.00 48.31 166 ALA A O 1
ATOM 1251 N N . LEU A 1 167 ? -5.763 -15.036 19.346 1.00 49.50 167 LEU A N 1
ATOM 1252 C CA . LEU A 1 167 ? -4.780 -15.688 18.486 1.00 49.50 167 LEU A CA 1
ATOM 1253 C C . LEU A 1 167 ? -5.022 -17.203 18.469 1.00 49.50 167 LEU A C 1
ATOM 1255 O O . LEU A 1 167 ? -5.099 -17.782 17.396 1.00 49.50 167 LEU A O 1
ATOM 1259 N N . GLU A 1 168 ? -5.227 -17.819 19.633 1.00 47.72 168 GLU A N 1
ATOM 1260 C CA . GLU A 1 168 ? -5.542 -19.243 19.785 1.00 47.72 168 GLU A CA 1
ATOM 1261 C C . GLU A 1 168 ? -6.885 -19.599 19.142 1.00 47.72 168 GLU A C 1
ATOM 1263 O O . GLU A 1 168 ? -6.927 -20.506 18.328 1.00 47.72 168 GLU A O 1
ATOM 1268 N N . ALA A 1 169 ? -7.954 -18.831 19.371 1.00 48.25 169 ALA A N 1
ATOM 1269 C CA . ALA A 1 169 ? -9.247 -19.068 18.725 1.00 48.25 169 ALA A CA 1
ATOM 1270 C C . ALA A 1 169 ? -9.200 -18.873 17.201 1.00 48.25 169 ALA A C 1
ATOM 1272 O O . ALA A 1 169 ? -9.934 -19.537 16.475 1.00 48.25 169 ALA A O 1
ATOM 1273 N N . MET A 1 170 ? -8.346 -17.975 16.695 1.00 47.94 170 MET A N 1
ATOM 1274 C CA . MET A 1 170 ? -8.121 -17.833 15.258 1.00 47.94 170 MET A CA 1
ATOM 1275 C C . MET A 1 170 ? -7.298 -19.003 14.704 1.00 47.94 170 MET A C 1
ATOM 1277 O O . MET A 1 170 ? -7.628 -19.508 13.637 1.00 47.94 170 MET A O 1
ATOM 1281 N N . LEU A 1 171 ? -6.254 -19.447 15.408 1.00 47.72 171 LEU A N 1
ATOM 1282 C CA . LEU A 1 171 ? -5.450 -20.612 15.030 1.00 47.72 171 LEU A CA 1
ATOM 1283 C C . LEU A 1 171 ? -6.272 -21.911 15.081 1.00 47.72 171 LEU A C 1
ATOM 1285 O O . LEU A 1 171 ? -6.142 -22.731 14.176 1.00 47.72 171 LEU A O 1
ATOM 1289 N N . ASP A 1 172 ? -7.169 -22.056 16.055 1.00 49.09 172 ASP A N 1
ATOM 1290 C CA . ASP A 1 172 ? -8.118 -23.167 16.170 1.00 49.09 172 ASP A CA 1
ATOM 1291 C C . ASP A 1 172 ? -9.194 -23.095 15.076 1.00 49.09 172 ASP A C 1
ATOM 1293 O O . ASP A 1 172 ? -9.439 -24.084 14.391 1.00 49.09 172 ASP A O 1
ATOM 1297 N N . TRP A 1 173 ? -9.765 -21.914 14.805 1.00 45.81 173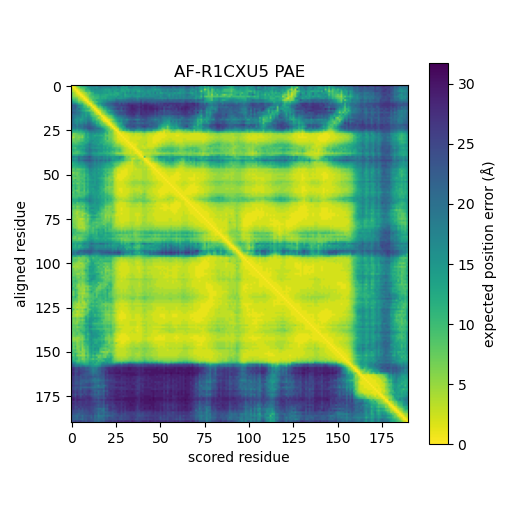 TRP A N 1
ATOM 1298 C CA . TRP A 1 173 ? -10.693 -21.708 13.683 1.00 45.81 173 TRP A CA 1
ATOM 1299 C C . TRP A 1 173 ? -10.039 -21.997 12.318 1.00 45.81 173 TRP A C 1
ATOM 1301 O O . TRP A 1 173 ? -10.665 -22.592 11.439 1.00 45.81 173 TRP A O 1
ATOM 1311 N N . LEU A 1 174 ? -8.764 -21.632 12.143 1.00 44.25 174 LEU A N 1
ATOM 1312 C CA . LEU A 1 174 ? -7.953 -21.988 10.973 1.00 44.25 174 LEU A CA 1
ATOM 1313 C C . LEU A 1 174 ? -7.653 -23.498 10.919 1.00 44.25 174 LEU A C 1
ATOM 1315 O O . LEU A 1 174 ? -7.649 -24.079 9.832 1.00 44.25 174 LEU A O 1
ATOM 1319 N N . GLY A 1 175 ? -7.437 -24.142 12.069 1.00 43.66 175 GLY A N 1
ATOM 1320 C CA . GLY A 1 175 ? -7.197 -25.582 12.199 1.00 43.66 175 GLY A CA 1
ATOM 1321 C C . GLY A 1 175 ? -8.426 -26.442 11.891 1.00 43.66 175 GLY A C 1
ATOM 1322 O O . GLY A 1 175 ? -8.301 -27.500 11.273 1.00 43.66 175 GLY A O 1
ATOM 1323 N N . GLU A 1 176 ? -9.621 -25.966 12.242 1.00 46.12 176 GLU A N 1
ATOM 1324 C CA . GLU A 1 176 ? -10.892 -26.649 11.980 1.00 46.12 176 GLU A CA 1
ATOM 1325 C C . GLU A 1 176 ? -11.366 -26.512 10.516 1.00 46.12 176 GLU A C 1
ATOM 1327 O O . GLU A 1 176 ? -12.143 -27.344 10.038 1.00 46.12 176 GLU A O 1
ATOM 1332 N N . LEU A 1 177 ? -10.879 -25.513 9.761 1.00 43.56 177 LEU A N 1
ATOM 1333 C CA . LEU A 1 177 ? -11.381 -25.199 8.414 1.00 43.56 177 LEU A CA 1
ATOM 1334 C C . LEU A 1 177 ? -10.683 -25.879 7.219 1.00 43.56 177 LEU A C 1
ATOM 1336 O O . LEU A 1 177 ? -11.326 -25.880 6.165 1.00 43.56 177 LEU A O 1
ATOM 1340 N N . ARG A 1 178 ? -9.466 -26.469 7.341 1.00 45.31 178 ARG A N 1
ATOM 1341 C CA . ARG A 1 178 ? -8.850 -27.543 6.483 1.00 45.31 178 ARG A CA 1
ATOM 1342 C C . ARG A 1 178 ? -7.298 -27.484 6.386 1.00 45.31 178 ARG A C 1
ATOM 1344 O O . ARG A 1 178 ? -6.728 -26.401 6.429 1.00 45.31 178 ARG A O 1
ATOM 1351 N N . PRO A 1 179 ? -6.607 -28.609 6.065 1.00 40.22 179 PRO A N 1
ATOM 1352 C CA . PRO A 1 179 ? -5.133 -28.750 5.984 1.00 40.22 179 PRO A CA 1
ATOM 1353 C C . PRO A 1 179 ? -4.422 -28.047 4.804 1.00 40.22 179 PRO A C 1
ATOM 1355 O O . PRO A 1 179 ? -3.285 -28.386 4.481 1.00 40.22 179 PRO A O 1
ATOM 1358 N N . ALA A 1 180 ? -5.076 -27.119 4.104 1.00 41.44 180 ALA A N 1
ATOM 1359 C CA . ALA A 1 180 ? -4.555 -26.500 2.885 1.00 41.44 180 ALA A CA 1
ATOM 1360 C C . ALA A 1 180 ? -4.972 -25.026 2.815 1.00 41.44 180 ALA A C 1
ATOM 1362 O O . ALA A 1 180 ? -5.957 -24.677 2.168 1.00 41.44 180 ALA A O 1
ATOM 1363 N N . VAL A 1 181 ? -4.235 -24.162 3.509 1.00 40.22 181 VAL A N 1
ATOM 1364 C CA . VAL A 1 181 ? -4.426 -22.708 3.439 1.00 40.22 181 VAL A CA 1
ATOM 1365 C C . VAL A 1 181 ? -3.773 -22.172 2.155 1.00 40.22 181 VAL A C 1
ATOM 1367 O O . VAL A 1 181 ? -2.580 -22.379 1.922 1.00 40.22 181 VAL A O 1
ATOM 1370 N N . ASP A 1 182 ? -4.562 -21.497 1.312 1.00 38.88 182 ASP A N 1
ATOM 1371 C CA . ASP A 1 182 ? -4.094 -20.718 0.155 1.00 38.88 182 ASP A CA 1
ATOM 1372 C C . ASP A 1 182 ? -3.526 -19.372 0.643 1.00 38.88 182 ASP A C 1
ATOM 1374 O O . ASP A 1 182 ? -4.071 -18.738 1.542 1.00 38.88 182 ASP A O 1
ATOM 1378 N N . ARG A 1 183 ? -2.429 -18.904 0.037 1.00 37.06 183 ARG A N 1
ATOM 1379 C CA . ARG A 1 183 ? -1.620 -17.732 0.441 1.00 37.06 183 ARG A CA 1
ATOM 1380 C C . ARG A 1 183 ? -2.321 -16.371 0.242 1.00 37.06 183 ARG A C 1
ATOM 1382 O O . ARG A 1 183 ? -1.649 -15.356 0.074 1.00 37.06 183 ARG A O 1
ATOM 1389 N N . ARG A 1 184 ? -3.652 -16.339 0.152 1.00 40.31 184 ARG A N 1
ATOM 1390 C CA . ARG A 1 184 ? -4.456 -15.146 -0.186 1.00 40.31 184 ARG A CA 1
ATOM 1391 C C . ARG A 1 184 ? -5.013 -14.414 1.034 1.00 40.31 184 ARG A C 1
ATOM 1393 O O . ARG A 1 184 ? -5.471 -13.281 0.891 1.00 40.31 184 ARG A O 1
ATOM 1400 N N . ASP A 1 185 ? -4.892 -15.012 2.213 1.00 36.34 185 ASP A N 1
ATOM 1401 C CA . ASP A 1 185 ? -5.311 -14.405 3.469 1.00 36.34 185 ASP A CA 1
ATOM 1402 C C . ASP A 1 185 ? -4.090 -13.809 4.184 1.00 36.34 185 ASP A C 1
ATOM 1404 O O . ASP A 1 185 ? -3.301 -14.497 4.832 1.00 36.34 185 ASP A O 1
ATOM 1408 N N . ALA A 1 186 ? -3.882 -12.506 3.997 1.00 36.16 186 ALA A N 1
ATOM 1409 C CA . ALA A 1 186 ? -2.857 -11.755 4.706 1.00 36.16 186 ALA A CA 1
ATOM 1410 C C . ALA A 1 186 ? -3.333 -11.477 6.139 1.00 36.16 186 ALA A C 1
ATOM 1412 O O . ALA A 1 186 ? -4.070 -10.525 6.387 1.00 36.16 186 ALA A O 1
ATOM 1413 N N . TYR A 1 187 ? -2.913 -12.311 7.085 1.00 38.25 187 TYR A N 1
ATOM 1414 C CA . TYR A 1 187 ? -3.100 -12.049 8.508 1.00 38.25 187 TYR A CA 1
ATOM 1415 C C . TYR A 1 187 ? -1.886 -11.286 9.034 1.00 38.25 187 TYR A C 1
ATOM 1417 O O . TYR A 1 187 ? -0.811 -11.857 9.202 1.00 38.25 187 TYR A O 1
ATOM 1425 N N . MET A 1 188 ? -2.050 -9.994 9.311 1.00 34.22 188 MET A N 1
ATOM 1426 C CA . MET A 1 188 ? -1.126 -9.268 10.176 1.00 34.22 188 MET A CA 1
ATOM 1427 C C . MET A 1 188 ? -1.806 -9.119 11.537 1.00 34.22 188 MET A C 1
ATOM 1429 O O . MET A 1 188 ? -2.573 -8.185 11.751 1.00 34.22 188 MET A O 1
ATOM 1433 N N . LEU A 1 189 ? -1.585 -10.096 12.421 1.00 33.34 189 LEU A N 1
ATOM 1434 C CA . LEU A 1 189 ? -1.837 -9.908 13.848 1.00 33.34 189 LEU A CA 1
ATOM 1435 C C . LEU A 1 189 ? -0.584 -9.294 14.454 1.00 33.34 189 LEU A C 1
ATOM 1437 O O . LEU A 1 189 ? 0.517 -9.810 14.250 1.00 33.34 189 LEU A O 1
ATOM 1441 N N . LEU A 1 190 ? -0.773 -8.190 15.165 1.00 32.72 190 LEU A N 1
ATOM 1442 C CA . LEU A 1 190 ? 0.155 -7.737 16.190 1.00 32.72 190 LEU A CA 1
ATOM 1443 C C . LEU A 1 190 ? -0.380 -8.227 17.534 1.00 32.72 190 LEU A C 1
ATOM 1445 O O . LEU A 1 190 ? -1.612 -8.098 17.738 1.00 32.72 190 LEU A O 1
#

pLDDT: mean 72.96, std 20.05, range [32.72, 95.75]

Sequence (190 aa):
MSLFTPMQTHTAACGCSSLRFSPTTWYWAWTISRPYGGALEWRVPPHLRHTRLDARAGVARPPWGGELDLRPFFGVMATAPPVGFGRQQSSIPPRNEFGGNLDCKELVAGSTLYLPVHVAGAMFVVGDGHARQGDGECCGTALETCLAGAFRLSVVKPSLPPSLAALEAMLDWLGELRPAVDRRDAYMLL

Secondary structure (DSSP, 8-state):
--BPPPBPPSSS-EEEEEEEEPP-S-SEEEEEE-TTSGGGTTSS--EEEEEEEETTTTEEE-TTS--EE---EEEEEEPPPPGGG-S--SSS---BTTEEE---TT--TT--EE----STTTTBEEEEEES---GGGTTS--SEE---EEEEEEE---SS-TTSHHHHHHHHHHHHH-S---TT------

Foldseek 3Di:
DDKDFFAFDQFFAKWFAFKAFDQAPDFKFKDWFPACAFQCHRVDHTDIFMWTDDSPVQWIAGPVGDIDGFFKDFQFKFFDDAPVVPDDQLADDDPDLGTGRNRDSLRGGGEIEGGGGNDHRRRIMTHFMARDADPRNRSNHHRTDDTDIDIHIDGDDDPDDPDPVVVVVVVVVVVVPDPDDDSNYDYDDD

Radius of gyration: 17.96 Å; Cα contacts (8 Å, |Δi|>4): 424; chains: 1; bounding box: 45×42×48 Å

Nearest PDB structures (foldseek):
  2ii1-assembly2_B  TM=8.319E-01  e=5.336E-08  Halalkalibacterium halodurans
  2f4l-assembly1_A  TM=8.231E-01  e=8.344E-08  Thermotoga maritima MSB8
  2f4l-assembly2_C  TM=8.212E-01  e=7.890E-08  Thermotoga maritima MSB8
  2f4l-assembly1_B  TM=8.242E-01  e=1.043E-07  Thermotoga maritima MSB8
  3tkk-assembly2_D  TM=7.833E-01  e=8.245E-07  Caldanaerobacter subterraneus subsp. tengcongensis